Protein AF-G5SEK1-F1 (afdb_monomer)

Structure (mmCIF, N/CA/C/O backbone):
data_AF-G5SEK1-F1
#
_entry.id   AF-G5SEK1-F1
#
loop_
_atom_site.group_PDB
_atom_site.id
_atom_site.type_symbol
_atom_site.label_atom_id
_atom_site.label_alt_id
_atom_site.label_comp_id
_atom_site.label_asym_id
_atom_site.label_entity_id
_atom_site.label_seq_id
_atom_site.pdbx_PDB_ins_code
_atom_site.Cartn_x
_atom_site.Cartn_y
_atom_site.Cartn_z
_atom_site.occupancy
_atom_site.B_iso_or_equiv
_atom_site.auth_seq_id
_atom_site.auth_comp_id
_atom_site.auth_asym_id
_atom_site.auth_atom_id
_atom_site.pdbx_PDB_model_num
ATOM 1 N N . MET A 1 1 ? 29.968 -8.086 -33.334 1.00 41.50 1 MET A N 1
ATOM 2 C CA . MET A 1 1 ? 30.709 -8.908 -34.319 1.00 41.50 1 MET A CA 1
ATOM 3 C C . MET A 1 1 ? 30.399 -8.329 -35.694 1.00 41.50 1 MET A C 1
ATOM 5 O O . MET A 1 1 ? 29.251 -7.998 -35.943 1.00 41.50 1 MET A O 1
ATOM 9 N N . GLN A 1 2 ? 31.425 -8.039 -36.485 1.00 45.97 2 GLN A N 1
ATOM 10 C CA . GLN A 1 2 ? 31.398 -7.131 -37.637 1.00 45.97 2 GLN A CA 1
ATOM 11 C C . GLN A 1 2 ? 31.022 -7.893 -38.918 1.00 45.97 2 GLN A C 1
ATOM 13 O O . GLN A 1 2 ? 31.860 -8.651 -39.386 1.00 45.97 2 GLN A O 1
ATOM 18 N N . ASP A 1 3 ? 29.824 -7.712 -39.495 1.00 46.56 3 ASP A N 1
ATOM 19 C CA . ASP A 1 3 ? 29.390 -8.570 -40.612 1.00 46.56 3 ASP A CA 1
ATOM 20 C C . ASP A 1 3 ? 28.907 -7.827 -41.872 1.00 46.56 3 ASP A C 1
ATOM 22 O O . ASP A 1 3 ? 27.756 -7.414 -42.027 1.00 46.56 3 ASP A O 1
ATOM 26 N N . ALA A 1 4 ? 29.795 -7.821 -42.866 1.00 48.34 4 ALA A N 1
ATOM 27 C CA . ALA A 1 4 ? 29.435 -7.913 -44.278 1.00 48.34 4 ALA A CA 1
ATOM 28 C C . ALA A 1 4 ? 29.226 -9.396 -44.671 1.00 48.34 4 ALA A C 1
ATOM 30 O O . ALA A 1 4 ? 29.847 -9.892 -45.609 1.00 48.34 4 ALA A O 1
ATOM 31 N N . ARG A 1 5 ? 28.409 -10.145 -43.911 1.00 59.19 5 ARG A N 1
ATOM 32 C CA . ARG A 1 5 ? 28.066 -11.547 -44.218 1.00 59.19 5 ARG A CA 1
ATOM 33 C C . ARG A 1 5 ? 26.715 -11.643 -44.922 1.00 59.19 5 ARG A C 1
ATOM 35 O O . ARG A 1 5 ? 25.829 -10.815 -44.715 1.00 59.19 5 ARG A O 1
ATOM 42 N N . SER A 1 6 ? 26.572 -12.672 -45.755 1.00 62.69 6 SER A N 1
ATOM 43 C CA . SER A 1 6 ? 25.302 -13.081 -46.357 1.00 62.69 6 SER A CA 1
ATOM 44 C C . SER A 1 6 ? 24.342 -13.639 -45.296 1.00 62.69 6 SER A C 1
ATOM 46 O O . SER A 1 6 ? 24.781 -14.191 -44.286 1.00 62.69 6 SER A O 1
ATOM 48 N N . ILE A 1 7 ? 23.028 -13.524 -45.540 1.00 67.88 7 ILE A N 1
ATOM 49 C CA . ILE A 1 7 ? 21.957 -13.963 -44.620 1.00 67.88 7 ILE A CA 1
ATOM 50 C C . ILE A 1 7 ? 22.191 -15.357 -44.001 1.00 67.88 7 ILE A C 1
ATOM 52 O O . ILE A 1 7 ? 22.057 -15.463 -42.782 1.00 67.88 7 ILE A O 1
ATOM 56 N N . PRO A 1 8 ? 22.580 -16.408 -44.755 1.00 69.44 8 PRO A N 1
ATOM 57 C CA . PRO A 1 8 ? 22.721 -17.754 -44.196 1.00 69.44 8 PRO A CA 1
ATOM 58 C C . PRO A 1 8 ? 23.670 -17.841 -42.994 1.00 69.44 8 PRO A C 1
ATOM 60 O O . PRO A 1 8 ? 23.375 -18.543 -42.036 1.00 69.44 8 PRO A O 1
ATOM 63 N N . HIS A 1 9 ? 24.765 -17.076 -42.999 1.00 68.00 9 HIS A N 1
ATOM 64 C CA . HIS A 1 9 ? 25.737 -17.080 -41.901 1.00 68.00 9 HIS A CA 1
ATOM 65 C C . HIS A 1 9 ? 25.300 -16.216 -40.705 1.00 68.00 9 HIS A C 1
ATOM 67 O O . HIS A 1 9 ? 25.775 -16.412 -39.588 1.00 68.00 9 HIS A O 1
ATOM 73 N N . MET A 1 10 ? 24.401 -15.249 -40.917 1.00 71.00 10 MET A N 1
ATOM 74 C CA . MET A 1 10 ? 23.876 -14.406 -39.837 1.00 71.00 10 MET A CA 1
ATOM 75 C C . MET A 1 10 ? 22.830 -15.146 -38.997 1.00 71.00 10 MET A C 1
ATOM 77 O O . MET A 1 10 ? 22.792 -14.963 -37.783 1.00 71.00 10 MET A O 1
ATOM 81 N N . LEU A 1 11 ? 22.043 -16.035 -39.615 1.00 74.94 11 LEU A N 1
ATOM 82 C CA . LEU A 1 11 ? 21.001 -16.807 -38.925 1.00 74.94 11 LEU A CA 1
ATOM 83 C C . LEU A 1 11 ? 21.546 -17.675 -37.780 1.00 74.94 11 LEU A C 1
ATOM 85 O O . LEU A 1 11 ? 20.870 -17.844 -36.772 1.00 74.94 11 LEU A O 1
ATOM 89 N N . GLU A 1 12 ? 22.787 -18.161 -37.873 1.00 77.44 12 GLU A N 1
ATOM 90 C CA . GLU A 1 12 ? 23.436 -18.953 -36.810 1.00 77.44 12 GLU A CA 1
ATOM 91 C C . GLU A 1 12 ? 23.624 -18.182 -35.486 1.00 77.44 12 GLU A C 1
ATOM 93 O O . GLU A 1 12 ? 23.832 -18.779 -34.418 1.00 77.44 12 GLU A O 1
ATOM 98 N N . HIS A 1 13 ? 23.548 -16.851 -35.560 1.00 79.44 13 HIS A N 1
ATOM 99 C CA . HIS A 1 13 ? 23.749 -15.929 -34.448 1.00 79.44 13 HIS A CA 1
ATOM 100 C C . HIS A 1 13 ? 22.429 -15.395 -33.874 1.00 79.44 13 HIS A C 1
ATOM 102 O O . HIS A 1 13 ? 22.454 -14.705 -32.857 1.00 79.44 13 HIS A O 1
ATOM 108 N N . PHE A 1 14 ? 21.281 -15.723 -34.479 1.00 86.25 14 PHE A N 1
ATOM 109 C CA . PHE A 1 14 ? 19.966 -15.334 -33.969 1.00 86.25 14 PHE A CA 1
ATOM 110 C C . PHE A 1 14 ? 19.547 -16.323 -32.883 1.00 86.25 14 PHE A C 1
ATOM 112 O O . PHE A 1 14 ? 18.960 -17.369 -33.153 1.00 86.25 14 PHE A O 1
ATOM 119 N N . ARG A 1 15 ? 19.919 -16.011 -31.641 1.00 86.94 15 ARG A N 1
ATOM 120 C CA . ARG A 1 15 ? 19.674 -16.857 -30.468 1.00 86.94 15 ARG A CA 1
ATOM 121 C C . ARG A 1 15 ? 18.921 -16.067 -29.407 1.00 86.94 15 ARG A C 1
ATOM 123 O O . ARG A 1 15 ? 18.981 -14.839 -29.385 1.00 86.94 15 ARG A O 1
ATOM 130 N N . ALA A 1 16 ? 18.251 -16.779 -28.507 1.00 87.69 16 ALA A N 1
ATOM 131 C CA . ALA A 1 16 ? 17.587 -16.152 -27.372 1.00 87.69 16 ALA A CA 1
ATOM 132 C C . ALA A 1 16 ? 18.576 -15.271 -26.580 1.00 87.69 16 ALA A C 1
ATOM 134 O O . ALA A 1 16 ? 19.707 -15.684 -26.311 1.00 87.69 16 ALA A O 1
ATOM 135 N N . GLY A 1 17 ? 18.170 -14.039 -26.271 1.00 85.38 17 GLY A N 1
ATOM 136 C CA . GLY A 1 17 ? 18.975 -13.049 -25.553 1.00 85.38 17 GLY A CA 1
ATOM 137 C C . GLY A 1 17 ? 20.079 -12.365 -26.371 1.00 85.38 17 GLY A C 1
ATOM 138 O O . GLY A 1 17 ? 20.840 -11.577 -25.813 1.00 85.38 17 GLY A O 1
ATOM 139 N N . SER A 1 18 ? 20.201 -12.620 -27.681 1.00 89.88 18 SER A N 1
ATOM 140 C CA . SER A 1 18 ? 21.234 -11.966 -28.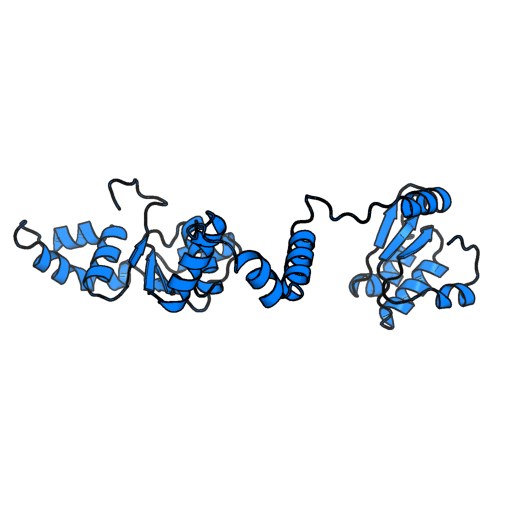497 1.00 89.88 18 SER A CA 1
ATOM 141 C C . SER A 1 18 ? 20.916 -10.489 -28.760 1.00 89.88 18 SER A C 1
ATOM 143 O O . SER A 1 18 ? 19.798 -10.168 -29.166 1.00 89.88 18 SER A O 1
ATOM 145 N N . LEU A 1 19 ? 21.915 -9.611 -28.614 1.00 91.00 19 LEU A N 1
ATOM 146 C CA . LEU A 1 19 ? 21.878 -8.232 -29.111 1.00 91.00 19 LEU A CA 1
ATOM 147 C C . LEU A 1 19 ? 22.395 -8.194 -30.554 1.00 91.00 19 LEU A C 1
ATOM 149 O O . LEU A 1 19 ? 23.588 -8.397 -30.800 1.00 91.00 19 LEU A O 1
ATOM 153 N N . LEU A 1 20 ? 21.512 -7.914 -31.510 1.00 91.69 20 LEU A N 1
ATOM 154 C CA . LEU A 1 20 ? 21.874 -7.796 -32.920 1.00 91.69 20 LEU A CA 1
ATOM 155 C C . LEU A 1 20 ? 22.277 -6.358 -33.236 1.00 91.69 20 LEU A C 1
ATOM 157 O O . LEU A 1 20 ? 21.465 -5.449 -33.123 1.00 91.69 20 LEU A O 1
ATOM 161 N N . VAL A 1 21 ? 23.524 -6.149 -33.654 1.00 91.62 21 VAL A N 1
ATOM 162 C CA . VAL A 1 21 ? 24.048 -4.821 -34.005 1.00 91.62 21 VAL A CA 1
ATOM 163 C C . VAL A 1 21 ? 24.193 -4.729 -35.516 1.00 91.62 21 VAL A C 1
ATOM 165 O O . VAL A 1 21 ? 24.986 -5.462 -36.106 1.00 91.62 21 VAL A O 1
ATOM 168 N N . THR A 1 22 ? 23.444 -3.829 -36.146 1.00 90.38 22 THR A N 1
ATOM 169 C CA . THR A 1 22 ? 23.469 -3.636 -37.602 1.00 90.38 22 THR A CA 1
ATOM 170 C C . THR A 1 22 ? 23.315 -2.163 -37.961 1.00 90.38 22 THR A C 1
ATOM 172 O O . THR A 1 22 ? 22.969 -1.334 -37.125 1.00 90.38 22 THR A O 1
ATOM 175 N N . SER A 1 23 ? 23.611 -1.800 -39.202 1.00 88.81 23 SER A N 1
ATOM 176 C CA . SER A 1 23 ? 23.281 -0.474 -39.725 1.00 88.81 23 SER A CA 1
ATOM 177 C C . SER A 1 23 ? 21.808 -0.429 -40.147 1.00 88.81 23 SER A C 1
ATOM 179 O O . SER A 1 23 ? 21.259 -1.441 -40.590 1.00 88.81 23 SER A O 1
ATOM 181 N N . ALA A 1 24 ? 21.156 0.727 -39.999 1.00 85.62 24 ALA A N 1
ATOM 182 C CA . ALA A 1 24 ? 19.742 0.898 -40.360 1.00 85.62 24 ALA A CA 1
ATOM 183 C C . ALA A 1 24 ? 19.477 0.760 -41.874 1.00 85.62 24 ALA A C 1
ATOM 185 O O . ALA A 1 24 ? 18.351 0.498 -42.292 1.00 85.62 24 ALA A O 1
ATOM 186 N N . ASP A 1 25 ? 20.521 0.881 -42.696 1.00 85.81 25 ASP A N 1
ATOM 187 C CA . ASP A 1 25 ? 20.489 0.734 -44.155 1.00 85.81 25 ASP A CA 1
ATOM 188 C C . ASP A 1 25 ? 20.640 -0.721 -44.643 1.00 85.81 25 ASP A C 1
ATOM 190 O O . ASP A 1 25 ? 20.762 -0.958 -45.846 1.00 85.81 25 ASP A O 1
ATOM 194 N N . ARG A 1 26 ? 20.615 -1.706 -43.732 1.00 86.75 26 ARG A N 1
ATOM 195 C CA . ARG A 1 26 ? 20.693 -3.147 -44.032 1.00 86.75 26 ARG A CA 1
ATOM 196 C C . ARG A 1 26 ? 19.321 -3.830 -43.934 1.00 86.75 26 ARG A C 1
ATOM 198 O O . ARG A 1 26 ? 19.078 -4.579 -42.984 1.00 86.75 26 ARG A O 1
ATOM 205 N N . PRO A 1 27 ? 18.405 -3.609 -44.900 1.00 88.12 27 PRO A N 1
ATOM 206 C CA . PRO A 1 27 ? 17.041 -4.142 -44.848 1.00 88.12 27 PRO A CA 1
ATOM 207 C C . PRO A 1 27 ? 16.996 -5.671 -44.801 1.00 88.12 27 PRO A C 1
ATOM 209 O O . PRO A 1 27 ? 16.092 -6.246 -44.204 1.00 88.12 27 PRO A O 1
ATOM 212 N N . ASP A 1 28 ? 17.989 -6.328 -45.393 1.00 87.88 28 ASP A N 1
ATOM 213 C CA . ASP A 1 28 ? 18.168 -7.775 -45.379 1.00 87.88 28 ASP A CA 1
ATOM 214 C C . ASP A 1 28 ? 18.304 -8.330 -43.952 1.00 87.88 28 ASP A C 1
ATOM 216 O O . ASP A 1 28 ? 17.650 -9.314 -43.603 1.00 87.88 28 ASP A O 1
ATOM 220 N N . VAL A 1 29 ? 19.097 -7.665 -43.106 1.00 88.19 29 VAL A N 1
ATOM 221 C CA . VAL A 1 29 ? 19.304 -8.052 -41.701 1.00 88.19 29 VAL A CA 1
ATOM 222 C C . VAL A 1 29 ? 18.059 -7.766 -40.868 1.00 88.19 29 VAL A C 1
ATOM 224 O O . VAL A 1 29 ? 17.649 -8.606 -40.070 1.00 88.19 29 VAL A O 1
ATOM 227 N N . LEU A 1 30 ? 17.441 -6.599 -41.078 1.00 90.00 30 LEU A N 1
ATOM 228 C CA . LEU A 1 30 ? 16.246 -6.168 -40.348 1.00 90.00 30 LEU A CA 1
ATOM 229 C C . LEU A 1 30 ? 15.089 -7.145 -40.560 1.00 90.00 30 LEU A C 1
ATOM 231 O O . LEU A 1 30 ? 14.501 -7.631 -39.595 1.00 90.00 30 LEU A O 1
ATOM 235 N N . VAL A 1 31 ? 14.799 -7.477 -41.820 1.00 91.12 31 VAL A N 1
ATOM 236 C CA . VAL A 1 31 ? 13.711 -8.394 -42.176 1.00 91.12 31 VAL A CA 1
ATOM 237 C C . VAL A 1 31 ? 13.999 -9.806 -41.669 1.00 91.12 31 VAL A C 1
ATOM 239 O O . VAL A 1 31 ? 13.097 -10.451 -41.137 1.00 91.12 31 VAL A O 1
ATOM 242 N N . ALA A 1 32 ? 15.245 -10.281 -41.770 1.00 91.00 32 ALA A N 1
ATOM 243 C CA . ALA A 1 32 ? 15.619 -11.593 -41.247 1.00 91.00 32 ALA A CA 1
ATOM 244 C C . ALA A 1 32 ? 15.446 -11.676 -39.721 1.00 91.00 32 ALA A C 1
ATOM 246 O O . ALA A 1 32 ? 14.890 -12.656 -39.225 1.00 91.00 32 ALA A O 1
ATOM 247 N N . ALA A 1 33 ? 15.893 -10.657 -38.978 1.00 90.62 33 ALA A N 1
ATOM 248 C CA . ALA A 1 33 ? 15.752 -10.601 -37.523 1.00 90.62 33 ALA A CA 1
ATOM 249 C C . ALA A 1 33 ? 14.277 -10.567 -37.106 1.00 90.62 33 ALA A C 1
ATOM 251 O O . ALA A 1 33 ? 13.862 -11.303 -36.214 1.00 90.62 33 ALA A O 1
ATOM 252 N N . CYS A 1 34 ? 13.466 -9.775 -37.808 1.00 91.69 34 CYS A N 1
ATOM 253 C CA . CYS A 1 34 ? 12.030 -9.688 -37.563 1.00 91.69 34 CYS A CA 1
ATOM 254 C C . CYS A 1 34 ? 11.317 -11.015 -37.843 1.00 91.69 34 CYS A C 1
ATOM 256 O O . CYS A 1 34 ? 10.499 -11.451 -37.039 1.00 91.69 34 CYS A O 1
ATOM 258 N N . LEU A 1 35 ? 11.665 -11.702 -38.935 1.00 90.81 35 LEU A N 1
ATOM 259 C CA . LEU A 1 35 ? 11.123 -13.026 -39.239 1.00 90.81 35 LEU A CA 1
ATOM 260 C C . LEU A 1 35 ? 11.513 -14.060 -38.173 1.00 90.81 35 LEU A C 1
ATOM 262 O O . LEU A 1 35 ? 10.683 -14.874 -37.778 1.00 90.81 35 LEU A O 1
ATOM 266 N N . ALA A 1 36 ? 12.757 -14.028 -37.693 1.00 89.44 36 ALA A N 1
ATOM 267 C CA . ALA A 1 36 ? 13.207 -14.917 -36.627 1.00 89.44 36 ALA A CA 1
ATOM 268 C C . ALA A 1 36 ? 12.459 -14.658 -35.310 1.00 89.44 36 ALA A C 1
ATOM 270 O O . ALA A 1 36 ? 11.996 -15.612 -34.686 1.00 89.44 36 ALA A O 1
ATOM 271 N N . ALA A 1 37 ? 12.262 -13.389 -34.938 1.00 90.50 37 ALA A N 1
ATOM 272 C CA . ALA A 1 37 ? 11.458 -13.016 -33.775 1.00 90.50 37 ALA A CA 1
ATOM 273 C C . ALA A 1 37 ? 10.000 -13.483 -33.906 1.00 90.50 37 ALA A C 1
ATOM 275 O O . ALA A 1 37 ? 9.465 -14.110 -32.996 1.00 90.50 37 ALA A O 1
ATOM 276 N N . MET A 1 38 ? 9.381 -13.278 -35.073 1.00 89.75 38 MET A N 1
ATOM 277 C CA . MET A 1 38 ? 8.019 -13.752 -35.353 1.00 89.75 38 MET A CA 1
ATOM 278 C C . MET A 1 38 ? 7.888 -15.279 -35.304 1.00 89.75 38 MET A C 1
ATOM 280 O O . MET A 1 38 ? 6.807 -15.789 -35.019 1.00 89.75 38 MET A O 1
ATOM 284 N N . ASN A 1 39 ? 8.976 -16.007 -35.556 1.00 89.12 39 ASN A N 1
ATOM 285 C CA . ASN A 1 39 ? 9.036 -17.464 -35.452 1.00 89.12 39 ASN A CA 1
ATOM 286 C C . ASN A 1 39 ? 9.420 -17.957 -34.042 1.00 89.12 39 ASN A C 1
ATOM 288 O O . ASN A 1 39 ? 9.705 -19.141 -33.872 1.00 89.12 39 ASN A O 1
ATOM 292 N N . GLY A 1 40 ? 9.420 -17.075 -33.037 1.00 86.81 40 GLY A N 1
ATOM 293 C CA . GLY A 1 40 ? 9.601 -17.430 -31.628 1.00 86.81 40 GLY A CA 1
ATOM 294 C C . GLY A 1 40 ? 11.041 -17.368 -31.116 1.00 86.81 40 GLY A C 1
ATOM 295 O O . GLY A 1 40 ? 11.306 -17.832 -30.011 1.00 86.81 40 GLY A O 1
ATOM 296 N N . VAL A 1 41 ? 11.987 -16.812 -31.880 1.00 89.38 41 VAL A N 1
ATOM 297 C CA . VAL A 1 41 ? 13.333 -16.545 -31.351 1.00 89.38 41 VAL A CA 1
ATOM 298 C C . VAL A 1 41 ? 13.292 -15.284 -30.490 1.00 89.38 41 VAL A C 1
ATOM 300 O O . VAL A 1 41 ? 13.075 -14.189 -31.001 1.00 89.38 41 VAL A O 1
ATOM 303 N N . GLU A 1 42 ? 13.560 -15.416 -29.192 1.00 89.56 42 GLU A N 1
ATOM 304 C CA . GLU A 1 42 ? 13.590 -14.297 -28.237 1.00 89.56 42 GLU A CA 1
ATOM 305 C C . GLU A 1 42 ? 14.855 -13.436 -28.392 1.00 89.56 42 GLU A C 1
ATOM 307 O O . GLU A 1 42 ? 15.754 -13.433 -27.549 1.00 89.56 42 GLU A O 1
ATOM 312 N N . ILE A 1 43 ? 14.972 -12.722 -29.509 1.00 91.06 43 ILE A N 1
ATOM 313 C CA . ILE A 1 43 ? 16.069 -11.777 -29.734 1.00 91.06 43 ILE A CA 1
ATOM 314 C C . ILE A 1 43 ? 15.975 -10.671 -28.675 1.00 91.06 43 ILE A C 1
ATOM 316 O O . ILE A 1 43 ? 14.952 -10.001 -28.564 1.00 91.06 43 ILE A O 1
ATOM 320 N N . GLY A 1 44 ? 17.056 -10.468 -27.917 1.00 88.75 44 GLY A N 1
ATOM 321 C CA . GLY A 1 44 ? 17.065 -9.536 -26.789 1.00 88.75 44 GLY A CA 1
ATOM 322 C C . GLY A 1 44 ? 16.856 -8.084 -27.215 1.00 88.75 44 GLY A C 1
ATOM 323 O O . GLY A 1 44 ? 16.102 -7.363 -26.571 1.00 88.75 44 GLY A O 1
ATOM 324 N N . ALA A 1 45 ? 17.510 -7.659 -28.302 1.00 92.50 45 ALA A N 1
ATOM 325 C CA . ALA A 1 45 ? 17.261 -6.371 -28.947 1.00 92.50 45 ALA A CA 1
ATOM 326 C C . ALA A 1 45 ? 17.950 -6.265 -30.315 1.00 92.50 45 ALA A C 1
ATOM 328 O O . ALA A 1 45 ? 18.921 -6.970 -30.611 1.00 92.50 45 ALA A O 1
ATOM 329 N N . LEU A 1 46 ? 17.482 -5.311 -31.117 1.00 92.75 46 LEU A N 1
ATOM 330 C CA . LEU A 1 46 ? 18.106 -4.853 -32.350 1.00 92.75 46 LEU A CA 1
ATOM 331 C C . LEU A 1 46 ? 18.662 -3.437 -32.147 1.00 92.75 46 LEU A C 1
ATOM 333 O O . LEU A 1 46 ? 17.916 -2.506 -31.861 1.00 92.75 46 LEU A O 1
ATOM 337 N N . LEU A 1 47 ? 19.972 -3.265 -32.302 1.00 93.56 47 LEU A N 1
ATOM 338 C CA . LEU A 1 47 ? 20.665 -1.987 -32.175 1.00 93.56 47 LEU A CA 1
ATOM 339 C C . LEU A 1 47 ? 21.094 -1.478 -33.551 1.00 93.56 47 LEU A C 1
ATOM 341 O O . LEU A 1 47 ? 22.012 -2.016 -34.178 1.00 93.56 47 LEU A O 1
ATOM 345 N N . LEU A 1 48 ? 20.424 -0.423 -34.000 1.00 93.25 48 LEU A N 1
ATOM 346 C CA . LEU A 1 48 ? 20.660 0.247 -35.269 1.00 93.25 48 LEU A CA 1
ATOM 347 C C . LEU A 1 48 ? 21.754 1.304 -35.120 1.00 93.25 48 LEU A C 1
ATOM 349 O O . LEU A 1 48 ? 21.690 2.176 -34.256 1.00 93.25 48 LEU A O 1
ATOM 353 N N . THR A 1 49 ? 22.764 1.214 -35.976 1.00 91.75 49 THR A N 1
ATOM 354 C CA . THR A 1 49 ? 23.955 2.072 -35.971 1.00 91.75 49 THR A CA 1
ATOM 355 C C . THR A 1 49 ? 23.972 3.010 -37.174 1.00 91.75 49 THR A C 1
ATOM 357 O O . THR A 1 49 ? 23.304 2.761 -38.177 1.00 91.75 49 THR A O 1
ATOM 360 N N . GLY A 1 50 ? 24.754 4.087 -37.076 1.00 84.38 50 GLY A N 1
ATOM 361 C CA . GLY A 1 50 ? 24.951 5.072 -38.144 1.00 84.38 50 GLY A CA 1
ATOM 362 C C . GLY A 1 50 ? 24.053 6.309 -38.063 1.00 84.38 50 GLY A C 1
ATOM 363 O O . GLY A 1 50 ? 24.233 7.215 -38.866 1.00 84.38 50 GLY A O 1
ATOM 364 N N . GLY A 1 51 ? 23.127 6.383 -37.098 1.00 77.25 51 GLY A N 1
ATOM 365 C CA . GLY A 1 51 ? 22.251 7.549 -36.913 1.00 77.25 51 GLY A CA 1
ATOM 366 C C . GLY A 1 51 ? 21.268 7.803 -38.061 1.00 77.25 51 GLY A C 1
ATOM 367 O O . GLY A 1 51 ? 20.750 8.909 -38.186 1.00 77.25 51 GLY A O 1
ATOM 368 N N . TYR A 1 52 ? 21.034 6.801 -38.909 1.00 81.06 52 TYR A N 1
ATOM 369 C CA . TYR A 1 52 ? 20.041 6.856 -39.975 1.00 81.06 52 TYR A CA 1
ATOM 370 C C . TYR A 1 52 ? 18.734 6.235 -39.498 1.00 81.06 52 TYR A C 1
ATOM 372 O O . TYR A 1 52 ? 18.741 5.176 -38.869 1.00 81.06 52 TYR A O 1
ATOM 380 N N . GLU A 1 53 ? 17.614 6.855 -39.853 1.00 82.62 53 GLU A N 1
ATOM 381 C CA . GLU A 1 53 ? 16.310 6.231 -39.665 1.00 82.62 53 GLU A CA 1
ATOM 382 C C . GLU A 1 53 ? 16.137 5.044 -40.620 1.00 82.62 53 GLU A C 1
ATOM 384 O O . GLU A 1 53 ? 16.608 5.047 -41.761 1.00 82.62 53 GLU A O 1
ATOM 389 N N . MET A 1 54 ? 15.437 4.014 -40.148 1.00 86.12 54 MET A N 1
ATOM 390 C CA . MET A 1 54 ? 15.040 2.879 -40.975 1.00 86.12 54 MET A CA 1
ATOM 391 C C . MET A 1 54 ? 14.072 3.336 -42.078 1.00 86.12 54 MET A C 1
ATOM 393 O O . MET A 1 54 ? 13.135 4.089 -41.815 1.00 86.12 54 MET A O 1
ATOM 397 N N . ASP A 1 55 ? 14.246 2.827 -43.304 1.00 89.12 55 ASP A N 1
ATOM 398 C CA . ASP A 1 55 ? 13.333 3.113 -44.421 1.00 89.12 55 ASP A CA 1
ATOM 399 C C . ASP A 1 55 ? 11.881 2.769 -44.046 1.00 89.12 55 ASP A C 1
ATOM 401 O O . ASP A 1 55 ? 11.583 1.670 -43.567 1.00 89.12 55 ASP A O 1
ATOM 405 N N . ALA A 1 56 ? 10.958 3.699 -44.305 1.00 89.81 56 ALA A N 1
ATOM 406 C CA . ALA A 1 56 ? 9.556 3.582 -43.903 1.00 89.81 56 ALA A CA 1
ATOM 407 C C . ALA A 1 56 ? 8.861 2.313 -44.434 1.00 89.81 56 ALA A C 1
ATOM 409 O O . ALA A 1 56 ? 7.971 1.770 -43.776 1.00 89.81 56 ALA A O 1
ATOM 410 N N . ARG A 1 57 ? 9.263 1.800 -45.605 1.00 92.75 57 ARG A N 1
ATOM 411 C CA . ARG A 1 57 ? 8.699 0.567 -46.181 1.00 92.75 57 ARG A CA 1
ATOM 412 C C . ARG A 1 57 ? 9.155 -0.666 -45.408 1.00 92.75 57 ARG A C 1
ATOM 414 O O . ARG A 1 57 ? 8.364 -1.586 -45.223 1.00 92.75 57 ARG A O 1
ATOM 421 N N . ILE A 1 58 ? 10.405 -0.667 -44.947 1.00 91.06 58 ILE A N 1
ATOM 422 C CA . ILE A 1 58 ? 10.969 -1.739 -44.118 1.00 91.06 58 ILE A CA 1
ATOM 423 C C . ILE A 1 58 ? 10.364 -1.686 -42.721 1.00 91.06 58 ILE A C 1
ATOM 425 O O . ILE A 1 58 ? 9.921 -2.713 -42.219 1.00 91.06 58 ILE A O 1
ATOM 429 N N . SER A 1 59 ? 10.243 -0.487 -42.148 1.00 89.88 59 SER A N 1
ATOM 430 C CA . SER A 1 59 ? 9.563 -0.273 -40.869 1.00 89.88 59 SER A CA 1
ATOM 431 C C . SER A 1 59 ? 8.153 -0.871 -40.874 1.00 89.88 59 SER A C 1
ATOM 433 O O . SER A 1 59 ? 7.818 -1.697 -40.028 1.00 89.88 59 SER A O 1
ATOM 435 N N . LYS A 1 60 ? 7.362 -0.555 -41.908 1.00 92.50 60 LYS A N 1
ATOM 436 C CA . LYS A 1 60 ? 6.007 -1.093 -42.085 1.00 92.50 60 LYS A CA 1
ATOM 437 C C . LYS A 1 60 ? 5.976 -2.613 -42.273 1.00 92.50 60 LYS A C 1
ATOM 439 O O . LYS A 1 60 ? 5.048 -3.271 -41.816 1.00 92.50 60 LYS A O 1
ATOM 444 N N . LEU A 1 61 ? 6.967 -3.184 -42.956 1.00 91.19 61 LEU A N 1
ATOM 445 C CA . LEU A 1 61 ? 7.064 -4.634 -43.138 1.00 91.19 61 LEU A CA 1
ATOM 446 C C . LEU A 1 61 ? 7.357 -5.355 -41.811 1.00 91.19 61 LEU A C 1
ATOM 448 O O . LEU A 1 61 ? 6.816 -6.430 -41.559 1.00 91.19 61 LEU A O 1
ATOM 452 N N . CYS A 1 62 ? 8.190 -4.748 -40.967 1.00 91.50 62 CYS A N 1
ATOM 453 C CA . CYS A 1 62 ? 8.643 -5.304 -39.696 1.00 91.50 62 CYS A CA 1
ATOM 454 C C . CYS A 1 62 ? 7.726 -4.977 -38.504 1.00 91.50 62 CYS A C 1
ATOM 456 O O . CYS A 1 62 ? 7.908 -5.537 -37.426 1.00 91.50 62 CYS A O 1
ATOM 458 N N . GLU A 1 63 ? 6.713 -4.128 -38.695 1.00 90.69 63 GLU A N 1
ATOM 459 C CA . GLU A 1 63 ? 5.793 -3.636 -37.659 1.00 90.69 63 GLU A CA 1
ATOM 460 C C . GLU A 1 63 ? 5.219 -4.755 -36.776 1.00 90.69 63 GLU A C 1
ATOM 462 O O . GLU A 1 63 ? 5.182 -4.638 -35.552 1.00 90.69 63 GLU A O 1
ATOM 467 N N . ARG A 1 64 ? 4.843 -5.890 -37.381 1.00 87.94 64 ARG A N 1
ATOM 468 C CA . ARG A 1 64 ? 4.324 -7.047 -36.636 1.00 87.94 64 ARG A CA 1
ATOM 469 C C . ARG A 1 64 ? 5.354 -7.671 -35.700 1.00 87.94 64 ARG A C 1
ATOM 471 O O . ARG A 1 64 ? 4.976 -8.074 -34.611 1.00 87.94 64 ARG A O 1
ATOM 478 N N . ALA A 1 65 ? 6.621 -7.746 -36.100 1.00 87.81 65 ALA A N 1
ATOM 479 C CA . ALA A 1 65 ? 7.689 -8.278 -35.254 1.00 87.81 65 ALA A CA 1
ATOM 480 C C . ALA A 1 65 ? 8.033 -7.322 -34.104 1.00 87.81 65 ALA A C 1
ATOM 482 O O . ALA A 1 65 ? 8.352 -7.750 -33.000 1.00 87.81 65 ALA A O 1
ATOM 483 N N . PHE A 1 66 ? 7.928 -6.013 -34.326 1.00 88.44 66 PHE A N 1
ATOM 484 C CA . PHE A 1 66 ? 8.086 -5.044 -33.239 1.00 88.44 66 PHE A CA 1
ATOM 485 C C . PHE A 1 66 ? 6.943 -5.173 -32.227 1.00 88.44 66 PHE A C 1
ATOM 487 O O . PHE A 1 66 ? 7.176 -5.151 -31.021 1.00 88.44 66 PHE A O 1
ATOM 494 N N . ALA A 1 67 ? 5.723 -5.427 -32.708 1.00 87.12 67 ALA A N 1
ATOM 495 C CA . ALA A 1 67 ? 4.568 -5.692 -31.855 1.00 87.12 67 ALA A CA 1
ATOM 496 C C . ALA A 1 67 ? 4.653 -7.021 -31.075 1.00 87.12 67 ALA A C 1
ATOM 498 O O . ALA A 1 67 ? 3.967 -7.156 -30.065 1.00 87.12 67 ALA A O 1
ATOM 499 N N . THR A 1 68 ? 5.498 -7.984 -31.476 1.00 81.06 68 THR A N 1
ATOM 500 C CA . THR A 1 68 ? 5.760 -9.200 -30.676 1.00 81.06 68 THR A CA 1
ATOM 501 C C . THR A 1 68 ? 6.735 -8.967 -29.519 1.00 81.06 68 THR A C 1
ATOM 503 O O . THR A 1 68 ? 7.082 -9.917 -28.826 1.00 81.06 68 THR A O 1
ATOM 506 N N . GLY A 1 69 ? 7.186 -7.727 -29.301 1.00 80.62 69 GLY A N 1
ATOM 507 C CA . GLY A 1 69 ? 8.062 -7.366 -28.188 1.00 80.62 69 GLY A CA 1
ATOM 508 C C . GLY A 1 69 ? 9.552 -7.363 -28.521 1.00 80.62 69 GLY A C 1
ATOM 509 O O . GLY A 1 69 ? 10.350 -7.358 -27.593 1.00 80.62 69 GLY A O 1
ATOM 510 N N . LEU A 1 70 ? 9.940 -7.351 -29.807 1.00 89.94 70 LEU A N 1
ATOM 511 C CA . LEU A 1 70 ? 11.336 -7.173 -30.226 1.00 89.94 70 LEU A CA 1
ATOM 512 C C . LEU A 1 70 ? 11.771 -5.709 -30.016 1.00 89.94 70 LEU A C 1
ATOM 514 O O . LEU A 1 70 ? 11.330 -4.843 -30.779 1.00 89.94 70 LEU A O 1
ATOM 518 N N . PRO A 1 71 ? 12.657 -5.401 -29.051 1.00 91.81 71 PRO A N 1
ATOM 519 C CA . PRO A 1 71 ? 13.083 -4.030 -28.808 1.00 91.81 71 PRO A CA 1
ATOM 520 C C . PRO A 1 71 ? 14.031 -3.557 -29.911 1.00 91.81 71 PRO A C 1
ATOM 522 O O . PRO A 1 71 ? 14.976 -4.263 -30.274 1.00 91.81 71 PRO A O 1
ATOM 525 N N . VAL A 1 72 ? 13.814 -2.342 -30.415 1.00 91.81 72 VAL A N 1
ATOM 526 C CA . VAL A 1 72 ? 14.686 -1.710 -31.413 1.00 91.81 72 VAL A CA 1
ATOM 527 C C . VAL A 1 72 ? 15.215 -0.394 -30.864 1.00 91.81 72 VAL A C 1
ATOM 529 O O . VAL A 1 72 ? 14.447 0.493 -30.503 1.00 91.81 72 VAL A O 1
ATOM 532 N N . PHE A 1 73 ? 16.536 -0.260 -30.827 1.00 92.38 73 PHE A N 1
ATOM 533 C CA . PHE A 1 73 ? 17.240 0.937 -30.380 1.00 92.38 73 PHE A CA 1
ATOM 534 C C . PHE A 1 73 ? 18.056 1.522 -31.524 1.00 92.38 73 PHE A C 1
ATOM 536 O O . PHE A 1 73 ? 18.500 0.797 -32.412 1.00 92.38 73 PHE A O 1
ATOM 543 N N . MET A 1 74 ? 18.302 2.828 -31.482 1.00 92.25 74 MET A N 1
ATOM 544 C CA . MET A 1 74 ? 19.121 3.519 -32.472 1.00 92.25 74 MET A CA 1
ATOM 545 C C . MET A 1 74 ? 20.205 4.339 -31.783 1.00 92.25 74 MET A C 1
ATOM 547 O O . MET A 1 74 ? 19.952 5.006 -30.782 1.00 92.25 74 MET A O 1
ATOM 551 N N . VAL A 1 75 ? 21.413 4.295 -32.340 1.00 92.38 75 VAL A N 1
ATOM 552 C CA . VAL A 1 75 ? 22.556 5.098 -31.903 1.00 92.38 75 VAL A CA 1
ATOM 553 C C . VAL A 1 75 ? 23.179 5.833 -33.082 1.00 92.38 75 VAL A C 1
ATOM 555 O O . VAL A 1 75 ? 23.217 5.343 -34.213 1.00 92.38 75 VAL A O 1
ATOM 558 N N . ASN A 1 76 ? 23.723 7.014 -32.797 1.00 91.62 76 ASN A N 1
ATOM 559 C CA . ASN A 1 76 ? 24.340 7.874 -33.810 1.00 91.62 76 ASN A CA 1
ATOM 560 C C . ASN A 1 76 ? 25.761 7.428 -34.196 1.00 91.62 76 ASN A C 1
ATOM 562 O O . ASN A 1 76 ? 26.330 7.919 -35.167 1.00 91.62 76 ASN A O 1
ATOM 566 N N . THR A 1 77 ? 26.352 6.502 -33.443 1.00 91.31 77 THR A N 1
ATOM 567 C CA . THR A 1 77 ? 27.682 5.949 -33.707 1.00 91.31 77 THR A CA 1
ATOM 568 C C . THR A 1 77 ? 27.642 4.919 -34.827 1.00 91.31 77 THR A C 1
ATOM 570 O O . THR A 1 77 ? 26.676 4.170 -34.976 1.00 91.31 77 THR A O 1
ATOM 573 N N . ASN A 1 78 ? 28.719 4.827 -35.607 1.00 90.12 78 ASN A N 1
ATOM 574 C CA . ASN A 1 78 ? 28.845 3.767 -36.608 1.00 90.12 78 ASN A CA 1
ATOM 575 C C . ASN A 1 78 ? 29.035 2.388 -35.942 1.00 90.12 78 ASN A C 1
ATOM 577 O O . ASN A 1 78 ? 29.272 2.282 -34.735 1.00 90.12 78 ASN A O 1
ATOM 581 N N . THR A 1 79 ? 28.940 1.310 -36.722 1.00 86.44 79 THR A N 1
ATOM 582 C CA . THR A 1 79 ? 29.014 -0.065 -36.201 1.00 86.44 79 THR A CA 1
ATOM 583 C C . THR A 1 79 ? 30.319 -0.350 -35.449 1.00 86.44 79 THR A C 1
ATOM 585 O O . THR A 1 79 ? 30.303 -1.033 -34.426 1.00 86.44 79 THR A O 1
ATOM 588 N N . TRP A 1 80 ? 31.446 0.204 -35.909 1.00 86.50 80 TRP A N 1
ATOM 589 C CA . TRP A 1 80 ? 32.748 0.026 -35.259 1.00 86.50 80 TRP A CA 1
ATOM 590 C C . TRP A 1 80 ? 32.801 0.701 -33.885 1.00 86.50 80 TRP A C 1
ATOM 592 O O . TRP A 1 80 ? 33.103 0.049 -32.887 1.00 86.50 80 TRP A O 1
ATOM 602 N N . GLN A 1 81 ? 32.450 1.987 -33.821 1.00 90.00 81 GLN A N 1
ATOM 603 C CA . GLN A 1 81 ? 32.401 2.760 -32.577 1.00 90.00 81 GLN A CA 1
ATOM 604 C C . GLN A 1 81 ? 31.427 2.141 -31.577 1.00 90.00 81 GLN A C 1
ATOM 606 O O . GLN A 1 81 ? 31.778 1.946 -30.419 1.00 90.00 81 GLN A O 1
ATOM 611 N N . THR A 1 82 ? 30.241 1.750 -32.046 1.00 91.19 82 THR A N 1
ATOM 612 C CA . THR A 1 82 ? 29.230 1.084 -31.217 1.00 91.19 82 THR A CA 1
ATOM 613 C C . THR A 1 82 ? 29.764 -0.229 -30.648 1.00 91.19 82 THR A C 1
ATOM 615 O O . THR A 1 82 ? 29.592 -0.501 -29.466 1.00 91.19 82 THR A O 1
ATOM 618 N N . SER A 1 83 ? 30.469 -1.031 -31.455 1.00 88.88 83 SER A N 1
ATOM 619 C CA . SER A 1 83 ? 31.068 -2.281 -30.979 1.00 88.88 83 SER A CA 1
ATOM 620 C C . SER A 1 83 ? 32.133 -2.054 -29.905 1.00 88.88 83 SER A C 1
ATOM 622 O O . SER A 1 83 ? 32.228 -2.872 -28.996 1.00 88.88 83 SER A O 1
ATOM 624 N N . LEU A 1 84 ? 32.931 -0.985 -30.000 1.00 90.12 84 LEU A N 1
ATOM 625 C CA . LEU A 1 84 ? 33.905 -0.630 -28.964 1.00 90.12 84 LEU A CA 1
ATOM 626 C C . LEU A 1 84 ? 33.207 -0.167 -27.681 1.00 90.12 84 LEU A C 1
ATOM 628 O O . LEU A 1 84 ? 33.555 -0.632 -26.601 1.00 90.12 84 LEU A O 1
ATOM 632 N N . SER A 1 85 ? 32.180 0.680 -27.789 1.00 89.81 85 SER A N 1
ATOM 633 C CA . SER A 1 85 ? 31.392 1.125 -26.632 1.00 89.81 85 SER A CA 1
ATOM 634 C C . SER A 1 85 ? 30.689 -0.032 -25.922 1.00 89.81 85 SER A C 1
ATOM 636 O O . SER A 1 85 ? 30.631 -0.049 -24.696 1.00 89.81 85 SER A O 1
ATOM 638 N N . LEU A 1 86 ? 30.201 -1.021 -26.678 1.00 89.56 86 LEU A N 1
ATOM 639 C CA . LEU A 1 86 ? 29.597 -2.230 -26.118 1.00 89.56 86 LEU A CA 1
ATOM 640 C C . LEU A 1 86 ? 30.604 -3.099 -25.354 1.00 89.56 86 LEU A C 1
ATOM 642 O O . LEU A 1 86 ? 30.223 -3.739 -24.381 1.00 89.56 86 LEU A O 1
ATOM 646 N N . GLN A 1 87 ? 31.883 -3.116 -25.748 1.00 87.31 87 GLN A N 1
ATOM 647 C CA . GLN A 1 87 ? 32.918 -3.837 -24.992 1.00 87.31 87 GLN A CA 1
ATOM 648 C C . GLN A 1 87 ? 33.174 -3.210 -23.619 1.00 87.31 87 GLN A C 1
ATOM 650 O O . GLN A 1 87 ? 33.501 -3.923 -22.676 1.00 87.31 87 GLN A O 1
ATOM 655 N N . SER A 1 88 ? 33.017 -1.891 -23.506 1.00 86.25 88 SER A N 1
ATOM 656 C CA . SER A 1 88 ? 33.140 -1.146 -22.251 1.00 86.25 88 SER A CA 1
ATOM 657 C C . SER A 1 88 ? 31.791 -0.879 -21.576 1.00 86.25 88 SER A C 1
ATOM 659 O O . SER A 1 88 ? 31.694 0.035 -20.758 1.00 86.25 88 SER A O 1
ATOM 661 N N . PHE A 1 89 ? 30.729 -1.595 -21.958 1.00 84.62 89 PHE A N 1
ATOM 662 C CA . PHE A 1 89 ? 29.398 -1.338 -21.422 1.00 84.62 89 PHE A CA 1
ATOM 663 C C . PHE A 1 89 ? 29.339 -1.723 -19.943 1.00 84.62 89 PHE A C 1
ATOM 665 O O . PHE A 1 89 ? 29.691 -2.844 -19.572 1.00 84.62 89 PHE A O 1
ATOM 672 N N . ASN A 1 90 ? 28.898 -0.789 -19.099 1.00 80.06 90 ASN A N 1
ATOM 673 C CA . ASN A 1 90 ? 28.743 -1.056 -17.677 1.00 80.06 90 ASN A CA 1
ATOM 674 C C . ASN A 1 90 ? 27.526 -1.968 -17.458 1.00 80.06 90 ASN A C 1
ATOM 676 O O . ASN A 1 90 ? 26.418 -1.631 -17.867 1.00 80.06 90 ASN A O 1
ATOM 680 N N . LEU A 1 91 ? 27.747 -3.120 -16.823 1.00 79.94 91 LEU A N 1
ATOM 681 C CA . LEU A 1 91 ? 26.700 -4.089 -16.487 1.00 79.94 91 LEU A CA 1
ATOM 682 C C . LEU A 1 91 ? 26.071 -3.826 -15.113 1.00 79.94 91 LEU A C 1
ATOM 684 O O . LEU A 1 91 ? 25.194 -4.580 -14.688 1.00 79.94 91 LEU A O 1
ATOM 688 N N . GLU A 1 92 ? 26.520 -2.790 -14.406 1.00 85.88 92 GLU A N 1
ATOM 689 C CA . GLU A 1 92 ? 25.889 -2.359 -13.167 1.00 85.88 92 GLU A CA 1
ATOM 690 C C . GLU A 1 92 ? 24.435 -1.951 -13.404 1.00 85.88 92 GLU A C 1
ATOM 692 O O . GLU A 1 92 ? 24.057 -1.429 -14.456 1.00 85.88 92 GLU A O 1
ATOM 697 N N . VAL A 1 93 ? 23.610 -2.197 -12.391 1.00 83.75 93 VAL A N 1
ATOM 698 C CA . VAL A 1 93 ? 22.229 -1.728 -12.382 1.00 83.75 93 VAL A CA 1
ATOM 699 C C . VAL A 1 93 ? 22.247 -0.217 -12.124 1.00 83.75 93 VAL A C 1
ATOM 701 O O . VAL A 1 93 ? 22.795 0.199 -11.099 1.00 83.75 93 VAL A O 1
ATOM 704 N N . PRO A 1 94 ? 21.678 0.609 -13.021 1.00 85.25 94 PRO A N 1
ATOM 705 C CA . PRO A 1 94 ? 21.561 2.043 -12.790 1.00 85.25 94 PRO A CA 1
ATOM 706 C C . PRO A 1 94 ? 20.814 2.340 -11.484 1.00 85.25 94 PRO A C 1
ATOM 708 O O . PRO A 1 94 ? 19.860 1.645 -11.136 1.00 85.25 94 PRO A O 1
ATOM 711 N N . VAL A 1 95 ? 21.236 3.374 -10.751 1.00 85.62 95 VAL A N 1
ATOM 712 C CA . VAL A 1 95 ? 20.657 3.726 -9.435 1.00 85.62 95 VAL A CA 1
ATOM 713 C C . VAL A 1 95 ? 19.191 4.169 -9.507 1.00 85.62 95 VAL A C 1
ATOM 715 O O . VAL A 1 95 ? 18.490 4.158 -8.498 1.00 85.62 95 VAL A O 1
ATOM 718 N N . ASP A 1 96 ? 18.745 4.567 -10.692 1.00 88.94 96 ASP A N 1
ATOM 719 C CA . ASP A 1 96 ? 17.395 4.997 -11.037 1.00 88.94 96 ASP A CA 1
ATOM 720 C C . ASP A 1 96 ? 16.521 3.867 -11.614 1.00 88.94 96 ASP A C 1
ATOM 722 O O . ASP A 1 96 ? 15.307 4.033 -11.719 1.00 88.94 96 ASP A O 1
ATOM 726 N N . ASP A 1 97 ? 17.089 2.693 -11.919 1.00 87.12 97 ASP A N 1
ATOM 727 C CA . ASP A 1 97 ? 16.334 1.506 -12.349 1.00 87.12 97 ASP A CA 1
ATOM 728 C C . ASP A 1 97 ? 15.800 0.740 -11.124 1.00 87.12 97 ASP A C 1
ATOM 730 O O . ASP A 1 97 ? 16.249 -0.357 -10.778 1.00 87.12 97 ASP A O 1
ATOM 734 N N . HIS A 1 98 ? 14.850 1.362 -10.418 1.00 86.69 98 HIS A N 1
ATOM 735 C CA . HIS A 1 98 ? 14.274 0.822 -9.183 1.00 86.69 98 HIS A CA 1
ATOM 736 C C . HIS A 1 98 ? 13.655 -0.569 -9.369 1.00 86.69 98 HIS A C 1
ATOM 738 O O . HIS A 1 98 ? 13.806 -1.420 -8.495 1.00 86.69 98 HIS A O 1
ATOM 744 N N . GLU A 1 99 ? 13.022 -0.824 -10.516 1.00 82.50 99 GLU A N 1
ATOM 745 C CA . GLU A 1 99 ? 12.389 -2.109 -10.816 1.00 82.50 99 GLU A CA 1
ATOM 746 C C . GLU A 1 99 ? 13.432 -3.228 -10.956 1.00 82.50 99 GLU A C 1
ATOM 748 O O . GLU A 1 99 ? 13.272 -4.315 -10.394 1.00 82.50 99 GLU A O 1
ATOM 753 N N . ARG A 1 100 ? 14.543 -2.980 -11.667 1.00 84.94 100 ARG A N 1
ATOM 754 C CA . ARG A 1 100 ? 15.630 -3.962 -11.765 1.00 84.94 100 ARG A CA 1
ATOM 755 C C . ARG A 1 100 ? 16.326 -4.164 -10.426 1.00 84.94 100 ARG A C 1
ATOM 757 O O . ARG A 1 100 ? 16.670 -5.302 -10.107 1.00 84.94 100 ARG A O 1
ATOM 764 N N . ILE A 1 101 ? 16.524 -3.098 -9.648 1.00 89.31 101 ILE A N 1
ATOM 765 C CA . ILE A 1 101 ? 17.088 -3.194 -8.295 1.00 89.31 101 ILE A CA 1
ATOM 766 C C . ILE A 1 101 ? 16.227 -4.124 -7.437 1.00 89.31 101 ILE A C 1
ATOM 768 O O . ILE A 1 101 ? 16.767 -5.048 -6.831 1.00 89.31 101 ILE A O 1
ATOM 772 N N . GLU A 1 102 ? 14.910 -3.921 -7.419 1.00 87.12 102 GLU A N 1
ATOM 773 C CA . GLU A 1 102 ? 13.973 -4.736 -6.641 1.00 87.12 102 GLU A CA 1
ATOM 774 C C . GLU A 1 102 ? 14.002 -6.207 -7.079 1.00 87.12 102 GLU A C 1
ATOM 776 O O . GLU A 1 102 ? 14.200 -7.088 -6.243 1.00 87.12 102 GLU A O 1
ATOM 781 N N . LYS A 1 103 ? 13.949 -6.480 -8.391 1.00 87.12 103 LYS A N 1
ATOM 782 C CA . LYS A 1 103 ? 14.046 -7.850 -8.932 1.00 87.12 103 LYS A CA 1
ATOM 783 C C . LYS A 1 103 ? 15.344 -8.551 -8.534 1.00 87.12 103 LYS A C 1
ATOM 785 O O . LYS A 1 103 ? 15.330 -9.726 -8.172 1.00 87.12 103 LYS A O 1
ATOM 790 N N . VAL A 1 104 ? 16.478 -7.851 -8.604 1.00 90.12 104 VAL A N 1
ATOM 791 C CA . VAL A 1 104 ? 17.779 -8.410 -8.205 1.00 90.12 104 VAL A CA 1
ATOM 792 C C . VAL A 1 104 ? 17.820 -8.660 -6.698 1.00 90.12 104 VAL A C 1
ATOM 794 O O . VAL A 1 104 ? 18.303 -9.709 -6.273 1.00 90.12 104 VAL A O 1
ATOM 797 N N . GLN A 1 105 ? 17.303 -7.732 -5.889 1.00 88.81 105 GLN A N 1
ATOM 798 C CA . GLN A 1 105 ? 17.225 -7.892 -4.436 1.00 88.81 105 GLN A CA 1
ATOM 799 C C . GLN A 1 105 ? 16.373 -9.102 -4.048 1.00 88.81 105 GLN A C 1
ATOM 801 O O . GLN A 1 105 ? 16.825 -9.922 -3.251 1.00 88.81 105 GLN A O 1
ATOM 806 N N . GLU A 1 106 ? 15.183 -9.238 -4.632 1.00 87.62 106 GLU A N 1
ATOM 807 C CA . GLU A 1 106 ? 14.275 -10.357 -4.385 1.00 87.62 106 GLU A CA 1
ATOM 808 C C . GLU A 1 106 ? 14.892 -11.688 -4.828 1.00 87.62 106 GLU A C 1
ATOM 810 O O . GLU A 1 106 ? 14.902 -12.652 -4.060 1.00 87.62 106 GLU A O 1
ATOM 815 N N . TYR A 1 107 ? 15.487 -11.727 -6.027 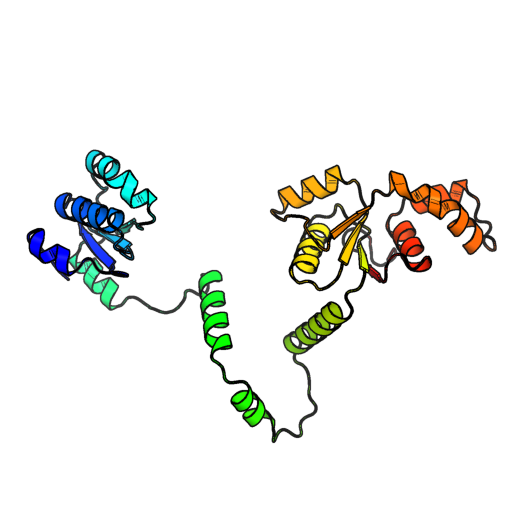1.00 90.00 107 TYR A N 1
ATOM 816 C CA . TYR A 1 107 ? 16.193 -12.909 -6.515 1.00 90.00 107 TYR A CA 1
ATOM 817 C C . TYR A 1 107 ? 17.277 -13.335 -5.526 1.00 90.00 107 TYR A C 1
ATOM 819 O O . TYR A 1 107 ? 17.260 -14.467 -5.059 1.00 90.00 107 TYR A O 1
ATOM 827 N N . VAL A 1 108 ? 18.189 -12.433 -5.148 1.00 90.06 108 VAL A N 1
ATOM 828 C CA . VAL A 1 108 ? 19.267 -12.757 -4.202 1.00 90.06 108 VAL A CA 1
ATOM 829 C C . VAL A 1 108 ? 18.698 -13.217 -2.861 1.00 90.06 108 VAL A C 1
ATOM 831 O O . VAL A 1 108 ? 19.138 -14.249 -2.358 1.00 90.06 108 VAL A O 1
ATOM 834 N N . ALA A 1 109 ? 17.708 -12.509 -2.308 1.00 87.81 109 ALA A N 1
ATOM 835 C CA . ALA A 1 109 ? 17.090 -12.848 -1.027 1.00 87.81 109 ALA A CA 1
ATOM 836 C C . ALA A 1 109 ? 16.533 -14.281 -1.001 1.00 87.81 109 ALA A C 1
ATOM 838 O O . ALA A 1 109 ? 16.728 -14.983 -0.010 1.00 87.81 109 ALA A O 1
ATOM 839 N N . ASN A 1 110 ? 15.936 -14.746 -2.103 1.00 86.81 110 ASN A N 1
ATOM 840 C CA . ASN A 1 110 ? 15.387 -16.100 -2.224 1.00 86.81 110 ASN A CA 1
ATOM 841 C C . ASN A 1 110 ? 16.446 -17.217 -2.201 1.00 86.81 110 ASN A C 1
ATOM 843 O O . ASN A 1 110 ? 16.113 -18.365 -1.907 1.00 86.81 110 ASN A O 1
ATOM 847 N N . TYR A 1 111 ? 17.715 -16.907 -2.483 1.00 90.94 111 TYR A N 1
ATOM 848 C CA . TYR A 1 111 ? 18.819 -17.878 -2.447 1.00 90.94 111 TYR A CA 1
ATOM 849 C C . TYR A 1 111 ? 19.728 -17.733 -1.220 1.00 90.94 111 TYR A C 1
ATOM 851 O O . TYR A 1 111 ? 20.659 -18.525 -1.050 1.00 90.94 111 TYR A O 1
ATOM 859 N N . VAL A 1 112 ? 19.484 -16.752 -0.346 1.00 90.12 112 VAL A N 1
ATOM 860 C CA . VAL A 1 112 ? 20.227 -16.635 0.913 1.00 90.12 112 VAL A CA 1
ATOM 861 C C . VAL A 1 112 ? 19.748 -17.716 1.881 1.00 90.12 112 VAL A C 1
ATOM 863 O O . VAL A 1 112 ? 18.579 -17.784 2.249 1.00 90.12 112 VAL A O 1
ATOM 866 N N . ASN A 1 113 ? 20.674 -18.567 2.326 1.00 88.56 113 ASN A N 1
ATOM 867 C CA . ASN A 1 113 ? 20.372 -19.635 3.271 1.00 88.56 113 ASN A CA 1
ATOM 868 C C . ASN A 1 113 ? 20.070 -19.063 4.672 1.00 88.56 113 ASN A C 1
ATOM 870 O O . ASN A 1 113 ? 20.906 -18.382 5.273 1.00 88.56 113 ASN A O 1
ATOM 874 N N . ALA A 1 114 ? 18.884 -19.376 5.198 1.00 85.88 114 ALA A N 1
ATOM 875 C CA . ALA A 1 114 ? 18.436 -18.913 6.509 1.00 85.88 114 ALA A CA 1
ATOM 876 C C . ALA A 1 114 ? 19.286 -19.468 7.668 1.00 85.88 114 ALA A C 1
ATOM 878 O O . ALA A 1 114 ? 19.671 -18.701 8.547 1.00 85.88 114 ALA A O 1
ATOM 879 N N . GLU A 1 115 ? 19.657 -20.754 7.644 1.00 86.88 115 GLU A N 1
ATOM 880 C CA . GLU A 1 115 ? 20.504 -21.374 8.679 1.00 86.88 115 GLU A CA 1
ATOM 881 C C . GLU A 1 115 ? 21.887 -20.715 8.747 1.00 86.88 115 GLU A C 1
ATOM 883 O O . GLU A 1 115 ? 22.434 -20.501 9.828 1.00 86.88 115 GLU A O 1
ATOM 888 N N . TRP A 1 116 ? 22.450 -20.340 7.596 1.00 88.25 116 TRP A N 1
ATOM 889 C CA . TRP A 1 116 ? 23.708 -19.606 7.536 1.00 88.25 116 TRP A CA 1
ATOM 890 C C . TRP A 1 116 ? 23.576 -18.234 8.206 1.00 88.25 116 TRP A C 1
ATOM 892 O O . TRP A 1 116 ? 24.403 -17.904 9.056 1.00 88.25 116 TRP A O 1
ATOM 902 N N . ILE A 1 117 ? 22.519 -17.469 7.903 1.00 84.06 117 ILE A N 1
ATOM 903 C CA . ILE A 1 117 ? 22.240 -16.178 8.561 1.00 84.06 117 ILE A CA 1
ATOM 904 C C . ILE A 1 117 ? 22.092 -16.367 10.077 1.00 84.06 117 ILE A C 1
ATOM 906 O O . ILE A 1 117 ? 22.690 -15.625 10.858 1.00 84.06 117 ILE A O 1
ATOM 910 N N . GLU A 1 118 ? 21.330 -17.373 10.504 1.00 83.06 118 GLU A N 1
ATOM 911 C CA . GLU A 1 118 ? 21.121 -17.678 11.919 1.00 83.06 118 GLU A CA 1
ATOM 912 C C . GLU A 1 118 ? 22.436 -18.044 12.612 1.00 83.06 118 GLU A C 1
ATOM 914 O O . GLU A 1 118 ? 22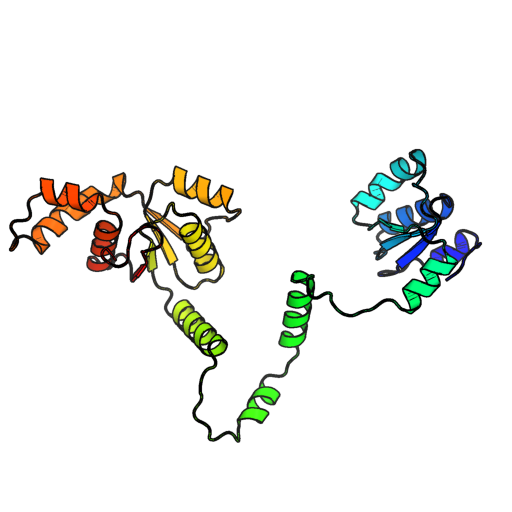.717 -17.523 13.697 1.00 83.06 118 GLU A O 1
ATOM 919 N N . SER A 1 119 ? 23.299 -18.826 11.955 1.00 86.38 119 SER A N 1
ATOM 920 C CA . SER A 1 119 ? 24.616 -19.206 12.480 1.00 86.38 119 SER A CA 1
ATOM 921 C C . SER A 1 119 ? 25.518 -17.999 12.764 1.00 86.38 119 SER A C 1
ATOM 923 O O . SER A 1 119 ? 26.232 -17.996 13.767 1.00 86.38 119 SER A O 1
ATOM 925 N N . LEU A 1 120 ? 25.431 -16.934 11.953 1.00 81.81 120 LEU A N 1
ATOM 926 C CA . LEU A 1 120 ? 26.177 -15.687 12.169 1.00 81.81 120 LEU A CA 1
ATOM 927 C C . LEU A 1 120 ? 25.713 -14.933 13.422 1.00 81.81 120 LEU A C 1
ATOM 929 O O . LEU A 1 120 ? 26.446 -14.101 13.957 1.00 81.81 120 LEU A O 1
ATOM 933 N N . THR A 1 121 ? 24.493 -15.205 13.886 1.00 74.62 121 THR A N 1
ATOM 934 C CA . THR A 1 121 ? 23.881 -14.539 15.044 1.00 74.62 121 THR A CA 1
ATOM 935 C C . THR A 1 121 ? 23.851 -15.403 16.304 1.00 74.62 121 THR A C 1
ATOM 937 O O . THR A 1 121 ? 23.653 -14.863 17.391 1.00 74.62 121 THR A O 1
ATOM 940 N N . ALA A 1 122 ? 24.105 -16.711 16.184 1.00 72.44 122 ALA A N 1
ATOM 941 C CA . ALA A 1 122 ? 23.964 -17.697 17.258 1.00 72.44 122 ALA A CA 1
ATOM 942 C C . ALA A 1 122 ? 24.869 -17.441 18.479 1.00 72.44 122 ALA A C 1
ATOM 944 O O . ALA A 1 122 ? 24.510 -17.788 19.600 1.00 72.44 122 ALA A O 1
ATOM 945 N N . THR A 1 123 ? 26.026 -16.808 18.283 1.00 72.06 123 THR A N 1
ATOM 946 C CA . THR A 1 123 ? 26.982 -16.438 19.345 1.00 72.06 123 THR A CA 1
ATOM 947 C C . THR A 1 123 ? 26.805 -15.010 19.866 1.00 72.06 123 THR A C 1
ATOM 949 O O . THR A 1 123 ? 27.585 -14.557 20.704 1.00 72.06 123 THR A O 1
ATOM 952 N N . SER A 1 124 ? 25.806 -14.264 19.386 1.00 70.12 124 SER A N 1
ATOM 953 C CA . SER A 1 124 ? 25.589 -12.884 19.818 1.00 70.12 124 SER A CA 1
ATOM 954 C C . SER A 1 124 ? 24.796 -12.823 21.123 1.00 70.12 124 SER A C 1
ATOM 956 O O . SER A 1 124 ? 23.589 -13.037 21.142 1.00 70.12 124 SER A O 1
ATOM 958 N N . GLU A 1 125 ? 25.457 -12.443 22.217 1.00 66.75 125 GLU A N 1
ATOM 959 C CA . GLU A 1 125 ? 24.808 -12.147 23.508 1.00 66.75 125 GLU A CA 1
ATOM 960 C C . GLU A 1 125 ? 24.197 -10.731 23.571 1.00 66.75 125 GLU A C 1
ATOM 962 O O . GLU A 1 125 ? 23.679 -10.300 24.605 1.00 66.75 125 GLU A O 1
ATOM 967 N N . ARG A 1 126 ? 24.269 -9.950 22.482 1.00 63.06 126 ARG A N 1
ATOM 968 C CA . ARG A 1 126 ? 23.697 -8.597 22.465 1.00 63.06 126 ARG A CA 1
ATOM 969 C C . ARG A 1 126 ? 22.178 -8.682 22.526 1.00 63.06 126 ARG A C 1
ATOM 971 O O . ARG A 1 126 ? 21.566 -9.467 21.806 1.00 63.06 126 ARG A O 1
ATOM 978 N N . SER A 1 127 ? 21.558 -7.805 23.324 1.00 64.50 127 SER A N 1
ATOM 979 C CA . SER A 1 127 ? 20.100 -7.676 23.293 1.00 64.50 127 SER A CA 1
ATOM 980 C C . SER 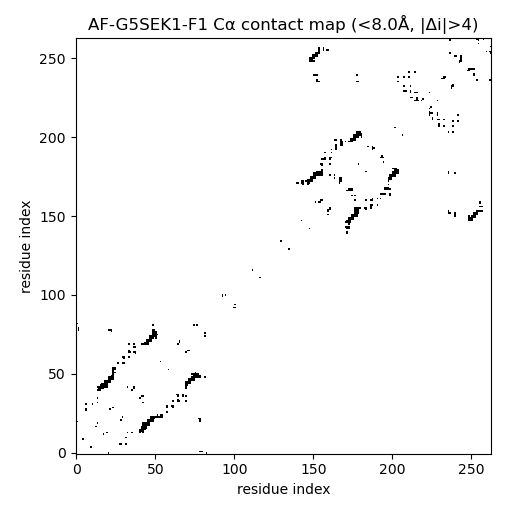A 1 127 ? 19.655 -7.413 21.855 1.00 64.50 127 SER A C 1
ATOM 982 O O . SER A 1 127 ? 20.273 -6.614 21.142 1.00 64.50 127 SER A O 1
ATOM 984 N N . ARG A 1 128 ? 18.611 -8.123 21.416 1.00 66.19 128 ARG A N 1
ATOM 985 C CA . ARG A 1 128 ? 18.050 -8.012 20.067 1.00 66.19 128 ARG A CA 1
ATOM 986 C C . ARG A 1 128 ? 17.458 -6.613 19.893 1.00 66.19 128 ARG A C 1
ATOM 988 O O . ARG A 1 128 ? 16.274 -6.385 20.113 1.00 66.19 128 ARG A O 1
ATOM 995 N N . ARG A 1 129 ? 18.308 -5.647 19.552 1.00 73.56 129 ARG A N 1
ATOM 996 C CA . ARG A 1 129 ? 17.899 -4.295 19.183 1.00 73.56 129 ARG A CA 1
ATOM 997 C C . ARG A 1 129 ? 17.403 -4.369 17.754 1.00 73.56 129 ARG A C 1
ATOM 999 O O . ARG A 1 129 ? 18.179 -4.609 16.833 1.00 73.56 129 ARG A O 1
ATOM 1006 N N . LEU A 1 130 ? 16.099 -4.211 17.586 1.00 79.62 130 LEU A N 1
ATOM 1007 C CA . LEU A 1 130 ? 15.509 -4.126 16.263 1.00 79.62 130 LEU A CA 1
ATOM 1008 C C . LEU A 1 130 ? 15.980 -2.824 15.618 1.00 79.62 130 LEU A C 1
ATOM 1010 O O . LEU A 1 130 ? 15.869 -1.749 16.208 1.00 79.62 130 LEU A O 1
ATOM 1014 N N . SER A 1 131 ? 16.513 -2.923 14.404 1.00 86.25 131 SER A N 1
ATOM 1015 C CA . SER A 1 131 ? 16.641 -1.748 13.550 1.00 86.25 131 SER A CA 1
ATOM 1016 C C . SER A 1 131 ? 15.238 -1.215 13.218 1.00 86.25 131 SER A C 1
ATOM 1018 O O . SER A 1 131 ? 14.273 -1.987 13.254 1.00 86.25 131 SER A O 1
ATOM 1020 N N . PRO A 1 132 ? 15.081 0.072 12.859 1.00 87.69 132 PRO A N 1
ATOM 1021 C CA . PRO A 1 132 ? 13.775 0.598 12.467 1.00 87.69 132 PRO A CA 1
ATOM 1022 C C . PRO A 1 132 ? 13.078 -0.232 11.365 1.00 87.69 132 PRO A C 1
ATOM 1024 O O . PRO A 1 132 ? 11.887 -0.505 11.515 1.00 87.69 132 PRO A O 1
ATOM 1027 N N . PRO A 1 133 ? 13.773 -0.731 10.317 1.00 85.88 133 PRO A N 1
ATOM 1028 C CA . PRO A 1 133 ? 13.167 -1.648 9.348 1.00 85.88 133 PRO A CA 1
ATOM 1029 C C . PRO A 1 133 ? 12.720 -2.984 9.957 1.00 85.88 133 PRO A C 1
ATOM 1031 O O . PRO A 1 133 ? 11.602 -3.421 9.696 1.00 85.88 133 PRO A O 1
ATOM 1034 N N . ALA A 1 134 ? 13.546 -3.607 10.807 1.00 84.31 134 ALA A N 1
ATOM 1035 C CA . ALA A 1 134 ? 13.209 -4.880 11.448 1.00 84.31 134 ALA A CA 1
ATOM 1036 C C . ALA A 1 134 ? 12.007 -4.747 12.398 1.00 84.31 134 ALA A C 1
ATOM 1038 O O . ALA A 1 134 ? 11.158 -5.634 12.451 1.00 84.31 134 ALA A O 1
ATOM 1039 N N . PHE A 1 135 ? 11.904 -3.620 13.106 1.00 89.19 135 PHE A N 1
ATOM 1040 C CA . PHE A 1 135 ? 10.751 -3.306 13.946 1.00 89.19 135 PHE A CA 1
ATOM 1041 C C . PHE A 1 135 ? 9.472 -3.152 13.115 1.00 89.19 135 PHE A C 1
ATOM 1043 O O . PHE A 1 135 ? 8.460 -3.765 13.442 1.00 89.19 135 PHE A O 1
ATOM 1050 N N . ARG A 1 136 ? 9.515 -2.385 12.014 1.00 89.81 136 ARG A N 1
ATOM 1051 C CA . ARG A 1 136 ? 8.353 -2.199 11.123 1.00 89.81 136 ARG A CA 1
ATOM 1052 C C . ARG A 1 136 ? 7.905 -3.513 10.494 1.00 89.81 136 ARG A C 1
ATOM 1054 O O . ARG A 1 136 ? 6.705 -3.769 10.438 1.00 89.81 136 ARG A O 1
ATOM 1061 N N . TYR A 1 137 ? 8.853 -4.346 10.066 1.00 89.69 137 TYR A N 1
ATOM 1062 C CA . TYR A 1 137 ? 8.559 -5.682 9.557 1.00 89.69 137 TYR A CA 1
ATOM 1063 C C . TYR A 1 137 ? 7.845 -6.523 10.618 1.00 89.69 137 TYR A C 1
ATOM 1065 O O . TYR A 1 137 ? 6.739 -6.995 10.383 1.00 89.69 137 TYR A O 1
ATOM 1073 N N . GLN A 1 138 ? 8.414 -6.625 11.823 1.00 91.75 138 GLN A N 1
ATOM 1074 C CA . GLN A 1 138 ? 7.808 -7.399 12.905 1.00 91.75 138 GLN A CA 1
ATOM 1075 C C . GLN A 1 138 ? 6.414 -6.880 13.287 1.00 91.75 138 GLN A C 1
ATOM 1077 O O . GLN A 1 138 ? 5.505 -7.680 13.487 1.00 91.75 138 GLN A O 1
ATOM 1082 N N . LEU A 1 139 ? 6.226 -5.560 13.363 1.00 93.25 139 LEU A N 1
ATOM 1083 C CA . LEU A 1 139 ? 4.923 -4.951 13.634 1.00 93.25 139 LEU A CA 1
ATOM 1084 C C . LEU A 1 139 ? 3.901 -5.290 12.542 1.00 93.25 139 LEU A C 1
ATOM 1086 O O . LEU A 1 139 ? 2.761 -5.620 12.854 1.00 93.25 139 LEU A O 1
ATOM 1090 N N . THR A 1 140 ? 4.320 -5.254 11.276 1.00 93.56 140 THR A N 1
ATOM 1091 C CA . THR A 1 140 ? 3.467 -5.614 10.135 1.00 93.56 140 THR A CA 1
ATOM 1092 C C . THR A 1 140 ? 3.060 -7.085 10.205 1.00 93.56 140 THR A C 1
ATOM 1094 O O . THR A 1 140 ? 1.887 -7.397 10.042 1.00 93.56 140 THR A O 1
ATOM 1097 N N . GLU A 1 141 ? 3.990 -7.987 10.527 1.00 94.00 141 GLU A N 1
ATOM 1098 C CA . GLU A 1 141 ? 3.693 -9.415 10.690 1.00 94.00 141 GLU A CA 1
ATOM 1099 C C . GLU A 1 141 ? 2.728 -9.691 11.848 1.00 94.00 141 GLU A C 1
ATOM 1101 O O . GLU A 1 141 ? 1.858 -10.557 11.750 1.00 94.00 141 GLU A O 1
ATOM 1106 N N . LEU A 1 142 ? 2.850 -8.946 12.950 1.00 94.75 142 LEU A N 1
ATOM 1107 C CA . LEU A 1 142 ? 1.897 -9.023 14.057 1.00 94.75 142 LEU A CA 1
ATOM 1108 C C . LEU A 1 142 ? 0.512 -8.509 13.644 1.00 94.75 142 LEU A C 1
ATOM 1110 O O . LEU A 1 142 ? -0.484 -9.145 13.980 1.00 94.75 142 LEU A O 1
ATOM 1114 N N . ALA A 1 143 ? 0.447 -7.409 12.891 1.00 95.12 143 ALA A N 1
ATOM 1115 C CA . ALA A 1 143 ? -0.807 -6.854 12.386 1.00 95.12 143 ALA A CA 1
ATOM 1116 C C . ALA A 1 143 ? -1.519 -7.825 11.429 1.00 95.12 143 ALA A C 1
ATOM 1118 O O . ALA A 1 143 ? -2.686 -8.137 11.657 1.00 95.12 143 ALA A O 1
ATOM 1119 N N . ARG A 1 144 ? -0.795 -8.406 10.457 1.00 94.06 144 ARG A N 1
ATOM 1120 C CA . ARG A 1 144 ? -1.334 -9.437 9.548 1.00 94.06 144 ARG A CA 1
ATOM 1121 C C . ARG A 1 144 ? -1.947 -10.607 10.317 1.00 94.06 144 ARG A C 1
ATOM 1123 O O . ARG A 1 144 ? -3.052 -11.039 10.016 1.00 94.06 144 ARG A O 1
ATOM 1130 N N . LYS A 1 145 ? -1.245 -11.109 11.342 1.00 94.56 145 LYS A N 1
ATOM 1131 C CA . LYS A 1 145 ? -1.741 -12.206 12.194 1.00 94.56 145 LYS A CA 1
ATOM 1132 C C . LYS A 1 145 ? -2.976 -11.819 13.003 1.00 94.56 145 LYS A C 1
ATOM 1134 O O . LYS A 1 145 ? -3.794 -12.685 13.294 1.00 94.56 145 LYS A O 1
ATOM 1139 N N . ALA A 1 146 ? -3.086 -10.553 13.398 1.00 95.00 146 ALA A N 1
ATOM 1140 C CA . ALA A 1 146 ? -4.230 -10.053 14.146 1.00 95.00 146 ALA A CA 1
ATOM 1141 C C . ALA A 1 146 ? -5.465 -9.837 13.253 1.00 95.00 146 ALA A C 1
ATOM 1143 O O . ALA A 1 146 ? -6.579 -9.962 13.759 1.00 95.00 146 ALA A O 1
ATOM 1144 N N . GLY A 1 147 ? -5.276 -9.529 11.961 1.00 92.00 147 GLY A N 1
ATOM 1145 C CA . GLY A 1 147 ? -6.349 -9.462 10.959 1.00 92.00 147 GLY A CA 1
ATOM 1146 C C . GLY A 1 147 ? -7.467 -8.477 11.312 1.00 92.00 147 GLY A C 1
ATOM 1147 O O . GLY A 1 147 ? -8.641 -8.779 11.123 1.00 92.00 147 GLY A O 1
ATOM 1148 N N . LYS A 1 148 ? -7.105 -7.333 11.897 1.00 96.75 148 LYS A N 1
ATOM 1149 C CA . LYS A 1 148 ? -8.040 -6.403 12.543 1.00 96.75 148 LYS A CA 1
ATOM 1150 C C . LYS A 1 148 ? -8.800 -5.521 11.551 1.00 96.75 148 LYS A C 1
ATOM 1152 O O . LYS A 1 148 ? -8.302 -5.255 10.457 1.00 96.75 148 LYS A O 1
ATOM 1157 N N . ARG A 1 149 ? -9.995 -5.063 11.935 1.00 97.88 149 ARG A N 1
ATOM 1158 C CA . ARG A 1 149 ? -10.822 -4.103 11.182 1.00 97.88 149 ARG A CA 1
ATOM 1159 C C . ARG A 1 149 ? -10.477 -2.680 11.619 1.00 97.88 149 ARG A C 1
ATOM 1161 O O . ARG A 1 149 ? -10.562 -2.379 12.804 1.00 97.88 149 ARG A O 1
ATOM 1168 N N . VAL A 1 150 ? -10.087 -1.804 10.697 1.00 97.88 150 VAL A N 1
ATOM 1169 C CA . VAL A 1 150 ? -9.661 -0.430 11.017 1.00 97.88 150 VAL A CA 1
ATOM 1170 C C . VAL A 1 150 ? -10.490 0.575 10.233 1.00 97.88 150 VAL A C 1
ATOM 1172 O O . VAL A 1 150 ? -10.468 0.556 9.003 1.00 97.88 150 VAL A O 1
ATOM 1175 N N . VAL A 1 151 ? -11.186 1.467 10.940 1.00 98.00 151 VAL A N 1
ATOM 1176 C CA . VAL A 1 151 ? -11.945 2.560 10.327 1.00 98.00 151 VAL A CA 1
ATOM 1177 C C . VAL A 1 151 ? -11.052 3.751 9.998 1.00 98.00 151 VAL A C 1
ATOM 1179 O O . VAL A 1 151 ? -10.173 4.134 10.776 1.00 98.00 151 VAL A O 1
ATOM 1182 N N . LEU A 1 152 ? -11.297 4.329 8.827 1.00 97.56 152 LEU A N 1
ATOM 1183 C CA . LEU A 1 152 ? -10.599 5.467 8.249 1.00 97.56 152 LEU A CA 1
ATOM 1184 C C . LEU A 1 152 ? -11.639 6.570 7.968 1.00 97.56 152 LEU A C 1
ATOM 1186 O O . LEU A 1 152 ? -12.293 6.532 6.923 1.00 97.56 152 LEU A O 1
ATOM 1190 N N . PRO A 1 153 ? -11.831 7.524 8.904 1.00 95.94 153 PRO A N 1
ATOM 1191 C CA . PRO A 1 153 ? -12.851 8.575 8.810 1.00 95.94 153 PRO A CA 1
ATOM 1192 C C . PRO A 1 153 ? -12.729 9.505 7.597 1.00 95.94 153 PRO A C 1
ATOM 1194 O O . PRO A 1 153 ? -13.722 10.061 7.138 1.00 95.94 153 PRO A O 1
ATOM 1197 N N . GLU A 1 154 ? -11.513 9.676 7.088 1.00 94.31 154 GLU A N 1
ATOM 1198 C CA . GLU A 1 154 ? -11.181 10.537 5.947 1.00 94.31 154 GLU A CA 1
ATOM 1199 C C . GLU A 1 154 ? -11.106 9.684 4.670 1.00 94.31 154 GLU A C 1
ATOM 1201 O O . GLU A 1 154 ? -10.075 9.623 3.995 1.00 94.31 154 GLU A O 1
ATOM 1206 N N . GLY A 1 155 ? -12.174 8.924 4.403 1.00 93.44 155 GLY A N 1
ATOM 1207 C CA . GLY A 1 155 ? -12.189 7.863 3.398 1.00 93.44 155 GLY A CA 1
ATOM 1208 C C . GLY A 1 155 ? -12.085 8.348 1.953 1.00 93.44 155 GLY A C 1
ATOM 1209 O O . GLY A 1 155 ? -11.737 7.554 1.086 1.00 93.44 155 GLY A O 1
ATOM 1210 N N . ASP A 1 156 ? -12.339 9.629 1.693 1.00 92.62 156 ASP A N 1
ATOM 1211 C CA . ASP A 1 156 ? -12.219 10.306 0.398 1.00 92.62 156 ASP A CA 1
ATOM 1212 C C . ASP A 1 156 ? -10.867 11.022 0.204 1.00 92.62 156 ASP A C 1
ATOM 1214 O O . ASP A 1 156 ? -10.581 11.560 -0.868 1.00 92.62 156 ASP A O 1
ATOM 1218 N N . GLU A 1 157 ? -9.990 11.009 1.210 1.00 95.06 157 GLU A N 1
ATOM 1219 C CA . GLU A 1 157 ? -8.679 11.642 1.119 1.00 95.06 157 GLU A CA 1
ATOM 1220 C C . GLU A 1 157 ? -7.702 10.766 0.295 1.00 95.06 157 GLU A C 1
ATOM 1222 O O . GLU A 1 157 ? -7.547 9.571 0.571 1.00 95.06 157 GLU A O 1
ATOM 1227 N N . PRO A 1 158 ? -6.998 11.315 -0.720 1.00 93.62 158 PRO A N 1
ATOM 1228 C CA . PRO A 1 158 ? -6.194 10.510 -1.646 1.00 93.62 158 PRO A CA 1
ATOM 1229 C C . PRO A 1 158 ? -5.092 9.643 -1.017 1.00 93.62 158 PRO A C 1
ATOM 1231 O O . PRO A 1 158 ? -4.837 8.532 -1.490 1.00 93.62 158 PRO A O 1
ATOM 1234 N N . ARG A 1 159 ? -4.415 10.123 0.035 1.00 93.69 159 ARG A N 1
ATOM 1235 C CA . ARG A 1 159 ? -3.380 9.356 0.748 1.00 93.69 159 ARG A CA 1
ATOM 1236 C C . ARG A 1 159 ? -4.018 8.252 1.586 1.00 93.69 159 ARG A C 1
ATOM 1238 O O . ARG A 1 159 ? -3.468 7.152 1.601 1.00 93.69 159 ARG A O 1
ATOM 1245 N N . THR A 1 160 ? -5.157 8.508 2.224 1.00 95.50 160 THR A N 1
ATOM 1246 C CA . THR A 1 160 ? -5.926 7.514 2.986 1.00 95.50 160 THR A CA 1
ATOM 1247 C C . THR A 1 160 ? -6.417 6.388 2.081 1.00 95.50 160 THR A C 1
ATOM 1249 O O . THR A 1 160 ? -6.161 5.222 2.380 1.00 95.50 160 THR A O 1
ATOM 1252 N N . VAL A 1 161 ? -7.010 6.712 0.927 1.00 96.19 161 VAL A N 1
ATOM 1253 C CA . VAL A 1 161 ? -7.456 5.719 -0.070 1.00 96.19 161 VAL A CA 1
ATOM 1254 C C . VAL A 1 161 ? -6.288 4.857 -0.550 1.00 96.19 161 VAL A C 1
ATOM 1256 O O . VAL A 1 161 ? -6.364 3.627 -0.551 1.00 96.19 161 VAL A O 1
ATOM 1259 N N . LYS A 1 162 ? -5.160 5.486 -0.904 1.00 95.12 162 LYS A N 1
ATOM 1260 C CA . LYS A 1 162 ? -3.960 4.762 -1.341 1.00 95.12 162 LYS A CA 1
ATOM 1261 C C . LYS A 1 162 ? -3.376 3.880 -0.234 1.00 95.12 162 LYS A C 1
ATOM 1263 O O . LYS A 1 162 ? -2.948 2.758 -0.502 1.00 95.12 162 LYS A O 1
ATOM 1268 N N . ALA A 1 163 ? -3.352 4.364 1.005 1.00 94.44 163 ALA A N 1
ATOM 1269 C CA . ALA A 1 163 ? -2.876 3.596 2.150 1.00 94.44 163 ALA A CA 1
ATOM 1270 C C . ALA A 1 163 ? -3.783 2.395 2.449 1.00 94.44 163 ALA A C 1
ATOM 1272 O O . ALA A 1 163 ? -3.264 1.311 2.708 1.00 94.44 163 ALA A O 1
ATOM 1273 N N . ALA A 1 164 ? -5.105 2.564 2.361 1.00 96.44 164 ALA A N 1
ATOM 1274 C CA . ALA A 1 164 ? -6.075 1.485 2.522 1.00 96.44 164 ALA A CA 1
ATOM 1275 C C . ALA A 1 164 ? -5.875 0.386 1.470 1.00 96.44 164 ALA A C 1
ATOM 1277 O O . ALA A 1 164 ? -5.804 -0.789 1.827 1.00 96.44 164 ALA A O 1
ATOM 1278 N N . ALA A 1 165 ? -5.675 0.767 0.204 1.00 95.44 165 ALA A N 1
ATOM 1279 C CA . ALA A 1 165 ? -5.369 -0.173 -0.874 1.00 95.44 165 ALA A CA 1
ATOM 1280 C C . ALA A 1 165 ? -4.097 -0.989 -0.594 1.00 95.44 165 ALA A C 1
ATOM 1282 O O . ALA A 1 165 ? -4.133 -2.217 -0.617 1.00 95.44 165 ALA A O 1
ATOM 1283 N N . ILE A 1 166 ? -2.996 -0.325 -0.224 1.00 93.44 166 ILE A N 1
ATOM 1284 C CA . ILE A 1 166 ? -1.730 -0.997 0.119 1.00 93.44 166 ILE A CA 1
ATOM 1285 C C . ILE A 1 166 ? -1.893 -1.901 1.352 1.00 93.44 166 ILE A C 1
ATOM 1287 O O . ILE A 1 166 ? -1.293 -2.974 1.429 1.00 93.44 166 ILE A O 1
ATOM 1291 N N . CYS A 1 167 ? -2.672 -1.465 2.342 1.00 94.81 167 CYS A N 1
ATOM 1292 C CA . CYS A 1 167 ? -2.937 -2.217 3.565 1.00 94.81 167 CYS A CA 1
ATOM 1293 C C . CYS A 1 167 ? -3.685 -3.524 3.266 1.00 94.81 167 CYS A C 1
ATOM 1295 O O . CYS A 1 167 ? -3.277 -4.585 3.748 1.00 94.81 167 CYS A O 1
ATOM 1297 N N . ALA A 1 168 ? -4.720 -3.444 2.428 1.00 93.19 168 ALA A N 1
ATOM 1298 C CA . ALA A 1 168 ? -5.530 -4.575 1.998 1.00 93.19 168 ALA A CA 1
ATOM 1299 C C . ALA A 1 168 ? -4.749 -5.538 1.089 1.00 93.19 168 ALA A C 1
ATOM 1301 O O . ALA A 1 168 ? -4.725 -6.738 1.354 1.00 93.19 168 ALA A O 1
ATOM 1302 N N . GLU A 1 169 ? -4.018 -5.024 0.093 1.00 92.56 169 GLU A N 1
ATOM 1303 C CA . GLU A 1 169 ? -3.160 -5.822 -0.800 1.00 92.56 169 GLU A CA 1
ATOM 1304 C C . GLU A 1 169 ? -2.102 -6.612 -0.013 1.00 92.56 169 GLU A C 1
ATOM 1306 O O . GLU A 1 169 ? -1.817 -7.777 -0.292 1.00 92.56 169 GLU A O 1
ATOM 1311 N N . ARG A 1 170 ? -1.548 -5.998 1.038 1.00 90.75 170 ARG A N 1
ATOM 1312 C CA . ARG A 1 170 ? -0.590 -6.641 1.944 1.00 90.75 170 ARG A CA 1
ATOM 1313 C C . ARG A 1 170 ? -1.262 -7.455 3.053 1.00 90.75 170 ARG A C 1
ATOM 1315 O O . ARG A 1 170 ? -0.552 -7.970 3.912 1.00 90.75 170 ARG A O 1
ATOM 1322 N N . GLY A 1 171 ? -2.587 -7.574 3.088 1.00 93.00 171 GLY A N 1
ATOM 1323 C CA . GLY A 1 171 ? -3.315 -8.335 4.107 1.00 93.00 171 GLY A CA 1
ATOM 1324 C C . GLY A 1 171 ? -3.016 -7.900 5.547 1.00 93.00 171 GLY A C 1
ATOM 1325 O O . GLY A 1 171 ? -2.979 -8.739 6.443 1.00 93.00 171 GLY A O 1
ATOM 1326 N N . ILE A 1 172 ? -2.721 -6.614 5.766 1.00 95.00 172 ILE A N 1
ATOM 1327 C CA . ILE A 1 172 ? -2.328 -6.074 7.079 1.00 95.00 172 ILE A CA 1
ATOM 1328 C C . ILE A 1 172 ? -3.553 -5.905 7.983 1.00 95.00 172 ILE A C 1
ATOM 1330 O O . ILE A 1 172 ? -3.489 -6.227 9.168 1.00 95.00 172 ILE A O 1
ATOM 1334 N N . ALA A 1 173 ? -4.651 -5.392 7.430 1.00 95.81 173 ALA A N 1
ATOM 1335 C CA . ALA A 1 173 ? -5.915 -5.153 8.116 1.00 95.81 173 ALA A CA 1
ATOM 1336 C C . ALA A 1 173 ? -7.058 -5.095 7.092 1.00 95.81 173 ALA A C 1
ATOM 1338 O O . ALA A 1 173 ? -6.816 -4.884 5.904 1.00 95.81 173 ALA A O 1
ATOM 1339 N N . THR A 1 174 ? -8.297 -5.245 7.563 1.00 97.38 174 THR A N 1
ATOM 1340 C CA . THR A 1 174 ? -9.487 -4.886 6.776 1.00 97.38 174 THR A CA 1
ATOM 1341 C C . THR A 1 174 ? -9.762 -3.401 6.984 1.00 97.38 174 THR A C 1
ATOM 1343 O O . THR A 1 174 ? -10.020 -2.980 8.111 1.00 97.38 174 THR A O 1
ATOM 1346 N N . CYS A 1 175 ? -9.674 -2.598 5.929 1.00 97.56 175 CYS A N 1
ATOM 1347 C CA . CYS A 1 175 ? -9.861 -1.151 6.008 1.00 97.56 175 CYS A CA 1
ATOM 1348 C C . CYS A 1 175 ? -11.319 -0.773 5.740 1.00 97.56 175 CYS A C 1
ATOM 1350 O O . CYS A 1 175 ? -11.867 -1.153 4.712 1.00 97.56 175 CYS A O 1
ATOM 1352 N N . VAL A 1 176 ? -11.924 0.010 6.633 1.00 98.06 176 VAL A N 1
ATOM 1353 C CA . VAL A 1 176 ? -13.283 0.547 6.482 1.00 98.06 176 VAL A CA 1
ATOM 1354 C C . VAL A 1 176 ? -13.178 2.039 6.169 1.00 98.06 176 VAL A C 1
ATOM 1356 O O . VAL A 1 176 ? -12.860 2.834 7.050 1.00 98.06 176 VAL A O 1
ATOM 1359 N N . LEU A 1 177 ? -13.396 2.422 4.915 1.00 98.00 177 LEU A N 1
ATOM 1360 C CA . LEU A 1 177 ? -13.388 3.815 4.466 1.00 98.00 177 LEU A CA 1
ATOM 1361 C C . LEU A 1 177 ? -14.761 4.444 4.730 1.00 98.00 177 LEU A C 1
ATOM 1363 O O . LEU A 1 177 ? -15.767 3.961 4.210 1.00 98.00 177 LEU A O 1
ATOM 1367 N N . LEU A 1 178 ? -14.796 5.522 5.517 1.00 97.19 178 LEU A N 1
ATOM 1368 C CA . LEU A 1 178 ? -16.004 6.324 5.722 1.00 97.19 178 LEU A CA 1
ATOM 1369 C C . LEU A 1 178 ? -16.039 7.482 4.728 1.00 97.19 178 LEU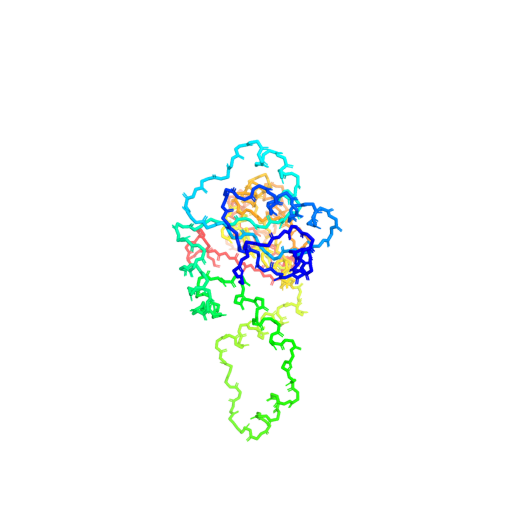 A C 1
ATOM 1371 O O . LEU A 1 178 ? -15.144 8.325 4.719 1.00 97.19 178 LEU A O 1
ATOM 1375 N N . GLY A 1 179 ? -17.084 7.536 3.909 1.00 96.50 179 GLY A N 1
ATOM 1376 C CA . GLY A 1 179 ? -17.299 8.626 2.964 1.00 96.50 179 GLY A CA 1
ATOM 1377 C C . GLY A 1 179 ? -18.281 8.255 1.860 1.00 96.50 179 GLY A C 1
ATOM 1378 O O . GLY A 1 179 ? -18.810 7.145 1.823 1.00 96.50 179 GLY A O 1
ATOM 1379 N N . ASN A 1 180 ? -18.518 9.196 0.948 1.00 96.56 180 ASN A N 1
ATOM 1380 C CA . ASN A 1 180 ? -19.405 8.965 -0.184 1.00 96.56 180 ASN A CA 1
ATOM 1381 C C . ASN A 1 180 ? -18.794 7.901 -1.129 1.00 96.56 180 ASN A C 1
ATOM 1383 O O . ASN A 1 180 ? -17.675 8.099 -1.617 1.00 96.56 180 ASN A O 1
ATOM 1387 N N . PRO A 1 181 ? -19.502 6.796 -1.431 1.00 96.81 181 PRO A N 1
ATOM 1388 C CA . PRO A 1 181 ? -18.957 5.721 -2.258 1.00 96.81 181 PRO A CA 1
ATOM 1389 C C . PRO A 1 181 ? -18.507 6.155 -3.658 1.00 96.81 181 PRO A C 1
ATOM 1391 O O . PRO A 1 181 ? -17.483 5.675 -4.146 1.00 96.81 181 PRO A O 1
ATOM 1394 N N . ASP A 1 182 ? -19.229 7.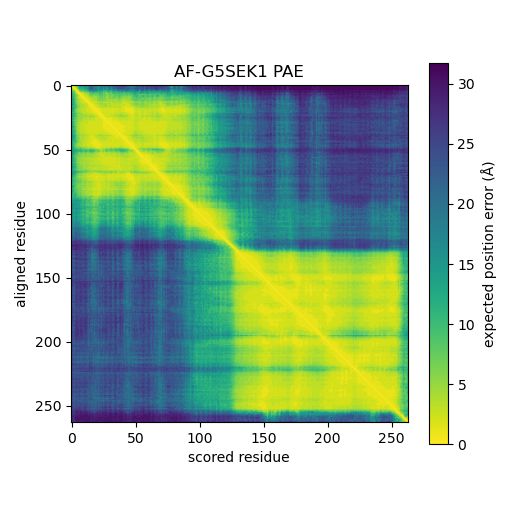067 -4.309 1.00 96.44 182 ASP A N 1
ATOM 1395 C CA . ASP A 1 182 ? -18.885 7.544 -5.652 1.00 96.44 182 ASP A CA 1
ATOM 1396 C C . ASP A 1 182 ? -17.603 8.389 -5.630 1.00 96.44 182 ASP A C 1
ATOM 1398 O O . ASP A 1 182 ? -16.732 8.249 -6.494 1.00 96.44 182 ASP A O 1
ATOM 1402 N N . GLU A 1 183 ? -17.451 9.230 -4.605 1.00 96.38 183 GLU A N 1
ATOM 1403 C CA . GLU A 1 183 ? -16.258 10.051 -4.383 1.00 96.38 183 GLU A CA 1
ATOM 1404 C C . GLU A 1 183 ? -15.023 9.180 -4.128 1.00 96.38 183 GLU A C 1
ATOM 1406 O O . GLU A 1 183 ? -13.993 9.356 -4.784 1.00 96.38 183 GLU A O 1
ATOM 1411 N N . ILE A 1 184 ? -15.146 8.187 -3.244 1.00 97.19 184 ILE A N 1
ATOM 1412 C CA . ILE A 1 184 ? -14.065 7.256 -2.895 1.00 97.19 184 ILE A CA 1
ATOM 1413 C C . ILE A 1 184 ? -13.600 6.477 -4.129 1.00 97.19 184 ILE A C 1
ATOM 1415 O O . ILE A 1 184 ? -12.400 6.407 -4.406 1.00 97.19 184 ILE A O 1
ATOM 1419 N N . ASN A 1 185 ? -14.536 5.939 -4.915 1.00 96.00 185 ASN A N 1
ATOM 1420 C CA . ASN A 1 185 ? -14.208 5.213 -6.143 1.00 96.00 185 ASN A CA 1
ATOM 1421 C C . ASN A 1 185 ? -13.529 6.117 -7.181 1.00 96.00 185 ASN A C 1
ATOM 1423 O O . ASN A 1 185 ? -12.571 5.704 -7.841 1.00 96.00 185 ASN A O 1
ATOM 1427 N N . ARG A 1 186 ? -13.968 7.376 -7.304 1.00 96.56 186 ARG A N 1
ATOM 1428 C CA . ARG A 1 186 ? -13.320 8.352 -8.189 1.00 96.56 186 ARG A CA 1
ATOM 1429 C C . ARG A 1 186 ? -11.896 8.672 -7.734 1.00 96.56 186 ARG A C 1
ATOM 1431 O O . ARG A 1 186 ? -10.992 8.752 -8.569 1.00 96.56 186 ARG A O 1
ATOM 1438 N N . VAL A 1 187 ? -11.681 8.843 -6.430 1.00 95.69 187 VAL A N 1
ATOM 1439 C CA . VAL A 1 187 ? -10.351 9.090 -5.861 1.00 95.69 187 VAL A CA 1
ATOM 1440 C C . VAL A 1 187 ? -9.447 7.878 -6.075 1.00 95.69 187 VAL A C 1
ATOM 1442 O O . VAL A 1 187 ? -8.326 8.059 -6.551 1.00 95.69 187 VAL A O 1
ATOM 1445 N N . ALA A 1 188 ? -9.936 6.659 -5.846 1.00 94.94 188 ALA A N 1
ATOM 1446 C CA . ALA A 1 188 ? -9.189 5.429 -6.106 1.00 94.94 188 ALA A CA 1
ATOM 1447 C C . ALA A 1 188 ? -8.730 5.331 -7.570 1.00 94.94 188 ALA A C 1
ATOM 1449 O O . ALA A 1 188 ? -7.535 5.168 -7.834 1.00 94.94 188 ALA A O 1
ATOM 1450 N N . ALA A 1 189 ? -9.642 5.569 -8.520 1.00 94.50 189 ALA A N 1
ATOM 1451 C CA . ALA A 1 189 ? -9.317 5.611 -9.944 1.00 94.50 189 ALA A CA 1
ATOM 1452 C C . ALA A 1 189 ? -8.257 6.681 -10.270 1.00 94.50 189 ALA A C 1
ATOM 1454 O O . ALA A 1 189 ? -7.315 6.414 -11.013 1.00 94.50 189 ALA A O 1
ATOM 1455 N N . SER A 1 190 ? -8.355 7.875 -9.671 1.00 92.56 190 SER A N 1
ATOM 1456 C CA . SER A 1 190 ? -7.364 8.946 -9.863 1.00 92.56 190 SER A CA 1
ATOM 1457 C C . SER A 1 190 ? -5.976 8.610 -9.301 1.00 92.56 190 SER A C 1
ATOM 1459 O O . SER A 1 190 ? -4.969 9.101 -9.808 1.00 92.56 190 SER A O 1
ATOM 1461 N N . GLN A 1 191 ? -5.918 7.775 -8.258 1.00 90.69 191 GLN A N 1
ATOM 1462 C CA . GLN A 1 191 ? -4.678 7.300 -7.644 1.00 90.69 191 GLN A CA 1
ATOM 1463 C C . GLN A 1 191 ? -4.116 6.045 -8.328 1.00 90.69 191 GLN A C 1
ATOM 1465 O O . GLN A 1 191 ? -3.023 5.608 -7.966 1.00 90.69 191 GLN A O 1
ATOM 1470 N N . GLY A 1 192 ? -4.834 5.481 -9.308 1.00 90.88 192 GLY A N 1
ATOM 1471 C CA . GLY A 1 192 ? -4.449 4.251 -9.998 1.00 90.88 192 GLY A CA 1
ATOM 1472 C C . GLY A 1 192 ? -4.483 3.017 -9.095 1.00 90.88 192 GLY A C 1
ATOM 1473 O O . GLY A 1 192 ? -3.663 2.123 -9.276 1.00 90.88 192 GLY A O 1
ATOM 1474 N N . VAL A 1 193 ? -5.378 2.990 -8.101 1.00 91.06 193 VAL A N 1
ATOM 1475 C CA . VAL A 1 193 ? -5.548 1.854 -7.182 1.00 91.06 193 VAL A CA 1
ATOM 1476 C C . VAL A 1 193 ? -6.937 1.242 -7.331 1.00 91.06 193 VAL A C 1
ATOM 1478 O O . VAL A 1 193 ? -7.922 1.956 -7.508 1.00 91.06 193 VAL A O 1
ATOM 1481 N N . GLU A 1 194 ? -7.019 -0.082 -7.233 1.00 89.12 194 GLU A N 1
ATOM 1482 C CA . GLU A 1 194 ? -8.288 -0.808 -7.203 1.00 89.12 194 GLU A CA 1
ATOM 1483 C C . GLU A 1 194 ? -8.680 -1.116 -5.755 1.00 89.12 194 GLU A C 1
ATOM 1485 O O . GLU A 1 194 ? -7.869 -1.609 -4.967 1.00 89.12 194 GLU A O 1
ATOM 1490 N N . LEU A 1 195 ? -9.934 -0.833 -5.395 1.00 92.00 195 LEU A N 1
ATOM 1491 C CA . LEU A 1 195 ? -10.467 -1.156 -4.074 1.00 92.00 195 LEU A CA 1
ATOM 1492 C C . LEU A 1 195 ? -11.049 -2.572 -4.095 1.00 92.00 195 LEU A C 1
ATOM 1494 O O . LEU A 1 195 ? -12.194 -2.784 -4.486 1.00 92.00 195 LEU A O 1
ATOM 1498 N N . GLY A 1 196 ? -10.207 -3.545 -3.746 1.00 88.19 196 GLY A N 1
ATOM 1499 C CA . GLY A 1 196 ? -10.529 -4.970 -3.795 1.00 88.19 196 GLY A CA 1
ATOM 1500 C C . GLY A 1 196 ? -10.873 -5.591 -2.438 1.00 88.19 196 GLY A C 1
ATOM 1501 O O . GLY A 1 196 ? -11.351 -4.937 -1.511 1.00 88.19 196 GLY A O 1
ATOM 1502 N N . ALA A 1 197 ? -10.614 -6.896 -2.320 1.00 89.69 197 ALA A N 1
ATOM 1503 C CA . ALA A 1 197 ? -10.811 -7.640 -1.079 1.00 89.69 197 ALA A CA 1
ATOM 1504 C C . ALA A 1 197 ? -10.001 -7.026 0.078 1.00 89.69 197 ALA A C 1
ATOM 1506 O O . ALA A 1 197 ? -8.833 -6.688 -0.090 1.00 89.69 197 ALA A O 1
ATOM 1507 N N . GLY A 1 198 ? -10.618 -6.915 1.257 1.00 93.06 198 GLY A N 1
ATOM 1508 C CA . GLY A 1 198 ? -10.007 -6.282 2.433 1.00 93.06 198 GLY A CA 1
ATOM 1509 C C . GLY A 1 198 ? -10.300 -4.785 2.574 1.00 93.06 198 GLY A C 1
ATOM 1510 O O . GLY A 1 198 ? -9.783 -4.164 3.501 1.00 93.06 198 GLY A O 1
ATOM 1511 N N . ILE A 1 199 ? -11.138 -4.214 1.702 1.00 97.38 199 ILE A N 1
ATOM 1512 C CA . ILE A 1 199 ? -11.646 -2.844 1.822 1.00 97.38 199 ILE A CA 1
ATOM 1513 C C . ILE A 1 199 ? -13.172 -2.867 1.876 1.00 97.38 199 ILE A C 1
ATOM 1515 O O . ILE A 1 199 ? -13.828 -3.502 1.053 1.00 97.38 199 ILE A O 1
ATOM 1519 N N . GLU A 1 200 ? -13.731 -2.146 2.839 1.00 97.25 200 GLU A N 1
ATOM 1520 C CA . GLU A 1 200 ? -15.159 -1.888 2.981 1.00 97.25 200 GLU A CA 1
ATOM 1521 C C . GLU A 1 200 ? -15.395 -0.382 2.863 1.00 97.25 200 GLU A C 1
ATOM 1523 O O . GLU A 1 200 ? -14.631 0.416 3.404 1.00 97.25 200 GLU A O 1
ATOM 1528 N N . ILE A 1 201 ? -16.449 0.014 2.154 1.00 97.62 201 ILE A N 1
ATOM 1529 C CA . ILE A 1 201 ? -16.867 1.412 2.049 1.00 97.62 201 ILE A CA 1
ATOM 1530 C C . ILE A 1 201 ? -18.188 1.550 2.791 1.00 97.62 201 ILE A C 1
ATOM 1532 O O . ILE A 1 201 ? -19.143 0.828 2.498 1.00 97.62 201 ILE A O 1
ATOM 1536 N N . VAL A 1 202 ? -18.234 2.471 3.747 1.00 97.56 202 VAL A N 1
ATOM 1537 C CA . VAL A 1 202 ? -19.425 2.765 4.542 1.00 97.56 202 VAL A CA 1
ATOM 1538 C C . VAL A 1 202 ? -19.830 4.207 4.283 1.00 97.56 202 VAL A C 1
ATOM 1540 O O . VAL A 1 202 ? -19.056 5.129 4.531 1.00 97.56 202 VAL A O 1
ATOM 1543 N N . ASP A 1 203 ? -21.055 4.381 3.790 1.00 97.56 203 ASP A N 1
ATOM 1544 C CA . ASP A 1 203 ? -21.648 5.693 3.549 1.00 97.56 203 ASP A CA 1
ATOM 1545 C C . ASP A 1 203 ? -22.186 6.285 4.869 1.00 97.56 203 ASP A C 1
ATOM 1547 O O . ASP A 1 203 ? -23.159 5.749 5.422 1.00 97.56 203 ASP A O 1
ATOM 1551 N N . PRO A 1 204 ? -21.591 7.379 5.389 1.00 95.62 204 PRO A N 1
ATOM 1552 C CA . PRO A 1 204 ? -22.026 8.006 6.633 1.00 95.62 204 PRO A CA 1
ATOM 1553 C C . PRO A 1 204 ? -23.481 8.482 6.589 1.00 95.62 204 PRO A C 1
ATOM 1555 O O . PRO A 1 204 ? -24.163 8.436 7.614 1.00 95.62 204 PRO A O 1
ATOM 1558 N N . GLU A 1 205 ? -23.989 8.906 5.425 1.00 94.50 205 GLU A N 1
ATOM 1559 C CA . GLU A 1 205 ? -25.370 9.388 5.298 1.00 94.50 205 GLU A CA 1
ATOM 1560 C C . GLU A 1 205 ? -26.387 8.274 5.559 1.00 94.50 205 GLU A C 1
ATOM 1562 O O . GLU A 1 205 ? -27.455 8.522 6.123 1.00 94.50 205 GLU A O 1
ATOM 1567 N N . VAL A 1 206 ? -26.031 7.035 5.210 1.00 95.88 206 VAL A N 1
ATOM 1568 C CA . VAL A 1 206 ? -26.888 5.858 5.380 1.00 95.88 206 VAL A CA 1
ATOM 1569 C C . VAL A 1 206 ? -26.863 5.353 6.820 1.00 95.88 206 VAL A C 1
ATOM 1571 O O . VAL A 1 206 ? -27.906 4.972 7.355 1.00 95.88 206 VAL A O 1
ATOM 1574 N N . VAL A 1 207 ? -25.688 5.330 7.457 1.00 95.56 207 VAL A N 1
ATOM 1575 C CA . VAL A 1 207 ? -25.519 4.648 8.750 1.00 95.56 207 VAL A CA 1
ATOM 1576 C C . VAL A 1 207 ? -25.674 5.566 9.961 1.00 95.56 207 VAL A C 1
ATOM 1578 O O . VAL A 1 207 ? -26.048 5.095 11.026 1.00 95.56 207 VAL A O 1
ATOM 1581 N N . ARG A 1 208 ? -25.443 6.880 9.848 1.00 94.62 208 ARG A N 1
ATOM 1582 C CA . ARG A 1 208 ? -25.358 7.771 11.026 1.00 94.62 208 ARG A CA 1
ATOM 1583 C C . ARG A 1 208 ? -26.557 7.723 11.972 1.00 94.62 208 ARG A C 1
ATOM 1585 O O . ARG A 1 208 ? -26.382 7.841 13.184 1.00 94.62 208 ARG A O 1
ATOM 1592 N N . GLU A 1 209 ? -27.773 7.568 11.444 1.00 96.25 209 GLU A N 1
ATOM 1593 C CA . GLU A 1 209 ? -28.992 7.658 12.256 1.00 96.25 209 GLU A CA 1
ATOM 1594 C C . GLU A 1 209 ? -29.065 6.507 13.273 1.00 96.25 209 GLU A C 1
ATOM 1596 O O . GLU A 1 209 ? -29.577 6.706 14.376 1.00 96.25 209 GLU A O 1
ATOM 1601 N N . SER A 1 210 ? -28.472 5.338 12.982 1.00 96.19 210 SER A N 1
ATOM 1602 C CA . SER A 1 210 ? -28.437 4.216 13.932 1.00 96.19 210 SER A CA 1
ATOM 1603 C C . SER A 1 210 ? -27.598 4.506 15.179 1.00 96.19 210 SER A C 1
ATOM 1605 O O . SER A 1 210 ? -27.840 3.908 16.229 1.00 96.19 210 SER A O 1
ATOM 1607 N N . TYR A 1 211 ? -26.663 5.458 15.111 1.00 96.44 211 TYR A N 1
ATOM 1608 C CA . TYR A 1 211 ? -25.779 5.805 16.227 1.00 96.44 211 TYR A CA 1
ATOM 1609 C C . TYR A 1 211 ? -26.315 6.947 17.104 1.00 96.44 211 TYR A C 1
ATOM 1611 O O . TYR A 1 211 ? -25.820 7.150 18.216 1.00 96.44 211 TYR A O 1
ATOM 1619 N N . VAL A 1 212 ? -27.356 7.670 16.665 1.00 96.75 212 VAL A N 1
ATOM 1620 C CA . VAL A 1 212 ? -27.918 8.831 17.390 1.00 96.75 212 VAL A CA 1
ATOM 1621 C C . VAL A 1 212 ? -28.382 8.438 18.791 1.00 96.75 212 VAL A C 1
ATOM 1623 O O . VAL A 1 212 ? -27.986 9.060 19.779 1.00 96.75 212 VAL A O 1
ATOM 1626 N N . ALA A 1 213 ? -29.187 7.376 18.895 1.00 96.56 213 ALA A N 1
ATOM 1627 C CA . ALA A 1 213 ? -29.720 6.913 20.174 1.00 96.56 213 ALA A CA 1
ATOM 1628 C C . ALA A 1 213 ? -28.600 6.511 21.148 1.00 96.56 213 ALA A C 1
ATOM 1630 O O . ALA A 1 213 ? -28.661 6.843 22.335 1.00 96.56 213 ALA A O 1
ATOM 1631 N N . ARG A 1 214 ? -27.547 5.856 20.637 1.00 96.25 214 ARG A N 1
ATOM 1632 C CA . ARG A 1 214 ? -26.389 5.448 21.439 1.00 96.25 214 ARG A CA 1
ATOM 1633 C C . ARG A 1 214 ? -25.606 6.654 21.951 1.00 96.25 214 ARG A C 1
ATOM 1635 O O . ARG A 1 214 ? -25.301 6.717 23.139 1.00 96.25 214 ARG A O 1
ATOM 1642 N N . LEU A 1 215 ? -25.338 7.649 21.103 1.00 96.00 215 LEU A N 1
ATOM 1643 C CA . LEU A 1 215 ? -24.611 8.857 21.508 1.00 96.00 215 LEU A CA 1
ATOM 1644 C C . LEU A 1 215 ? -25.358 9.652 22.590 1.00 96.00 215 LEU A C 1
ATOM 1646 O O . LEU A 1 215 ? -24.744 10.142 23.545 1.00 96.00 215 LEU A O 1
ATOM 1650 N N . VAL A 1 216 ? -26.685 9.759 22.465 1.00 96.94 216 VAL A N 1
ATOM 1651 C CA . VAL A 1 216 ? -27.544 10.395 23.476 1.00 96.94 216 VAL A CA 1
ATOM 1652 C C . VAL A 1 216 ? -27.460 9.655 24.806 1.00 96.94 216 VAL A C 1
ATOM 1654 O O . VAL A 1 216 ? -27.315 10.291 25.849 1.00 96.94 216 VAL A O 1
ATOM 1657 N N . GLU A 1 217 ? -27.523 8.327 24.782 1.00 96.50 217 GLU A N 1
ATOM 1658 C CA . GLU A 1 217 ? -27.458 7.500 25.984 1.00 96.50 217 GLU A CA 1
ATOM 1659 C C . GLU A 1 217 ? -26.098 7.624 26.690 1.00 96.50 217 GLU A C 1
ATOM 1661 O O . GLU A 1 217 ? -26.059 7.978 27.873 1.00 96.50 217 GLU A O 1
ATOM 1666 N N . LEU A 1 218 ? -24.991 7.490 25.952 1.00 95.06 218 LEU A N 1
ATOM 1667 C CA . LEU A 1 218 ? -23.628 7.632 26.479 1.00 95.06 218 LEU A CA 1
ATOM 1668 C C . LEU A 1 218 ? -23.359 9.018 27.087 1.00 95.06 218 LEU A C 1
ATOM 1670 O O . LEU A 1 218 ? -22.633 9.148 28.076 1.00 95.06 218 LEU A O 1
ATOM 1674 N N . ARG A 1 219 ? -23.933 10.083 26.509 1.00 95.25 219 ARG A N 1
ATOM 1675 C CA . ARG A 1 219 ? -23.694 11.477 26.932 1.00 95.25 219 ARG A CA 1
ATOM 1676 C C . ARG A 1 219 ? -24.884 12.112 27.649 1.00 95.25 219 ARG A C 1
ATOM 1678 O O . ARG A 1 219 ? -24.904 13.333 27.831 1.00 95.25 219 ARG A O 1
ATOM 1685 N N . LYS A 1 220 ? -25.833 11.309 28.138 1.00 93.56 220 LYS A N 1
ATOM 1686 C CA . LYS A 1 220 ? -27.036 11.784 28.842 1.00 93.56 220 LYS A CA 1
ATOM 1687 C C . LYS A 1 220 ? -26.707 12.666 30.048 1.00 93.56 220 LYS A C 1
ATOM 1689 O O . LYS A 1 220 ? -27.348 13.689 30.267 1.00 93.56 220 LYS A O 1
ATOM 1694 N N . SER A 1 221 ? -25.657 12.319 30.794 1.00 93.75 221 SER A N 1
ATOM 1695 C CA . SER A 1 221 ? -25.173 13.094 31.949 1.00 93.75 221 SER A CA 1
ATOM 1696 C C . SER A 1 221 ? -24.645 14.488 31.587 1.00 93.75 221 SER A C 1
ATOM 1698 O O . SER A 1 221 ? -24.557 15.352 32.456 1.00 93.75 221 SER A O 1
ATOM 1700 N N . LYS A 1 222 ? -24.324 14.727 30.310 1.00 91.81 222 LYS A N 1
ATOM 1701 C CA . LYS A 1 222 ? -23.859 16.012 29.771 1.00 91.81 222 LYS A CA 1
ATOM 1702 C C . LYS A 1 222 ? -24.966 16.789 29.046 1.00 91.81 222 LYS A C 1
ATOM 1704 O O . LYS A 1 222 ? -24.663 17.754 28.355 1.00 91.81 222 LYS A O 1
ATOM 1709 N N . GLY A 1 223 ? -26.229 16.371 29.181 1.00 92.75 223 GLY A N 1
ATOM 1710 C CA . GLY A 1 223 ? -27.370 17.032 28.542 1.00 92.75 223 GLY A CA 1
ATOM 1711 C C . GLY A 1 223 ? -27.476 16.788 27.034 1.00 92.75 223 GLY A C 1
ATOM 1712 O O . GLY A 1 223 ? -28.047 17.618 26.333 1.00 92.75 223 GLY A O 1
ATOM 1713 N N . MET A 1 224 ? -26.917 15.683 26.525 1.00 95.88 224 MET A N 1
ATOM 1714 C CA . MET A 1 224 ? -27.015 15.340 25.104 1.00 95.88 224 MET A CA 1
ATOM 1715 C C . MET A 1 224 ? -28.476 15.130 24.682 1.00 95.88 224 MET A C 1
ATOM 1717 O O . MET A 1 224 ? -29.230 14.435 25.363 1.00 95.88 224 MET A O 1
ATOM 1721 N N . THR A 1 225 ? -28.859 15.719 23.549 1.00 96.12 225 THR A N 1
ATOM 1722 C CA . THR A 1 225 ? -30.191 15.589 22.936 1.00 96.12 225 THR A CA 1
AT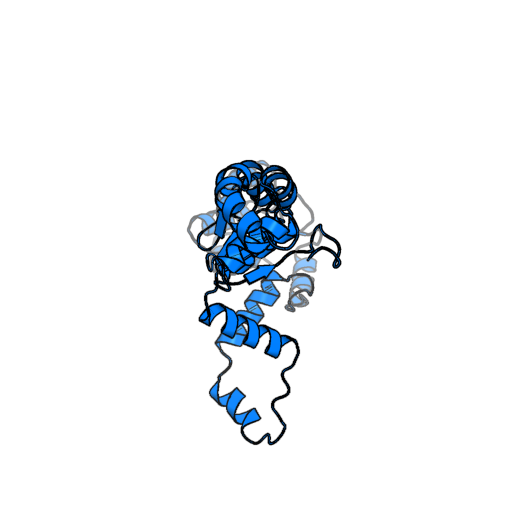OM 1723 C C . THR A 1 225 ? -30.047 15.058 21.515 1.00 96.12 225 THR A C 1
ATOM 1725 O O . THR A 1 225 ? -28.984 15.205 20.917 1.00 96.12 225 THR A O 1
ATOM 1728 N N . GLU A 1 226 ? -31.093 14.451 20.952 1.00 96.44 226 GLU A N 1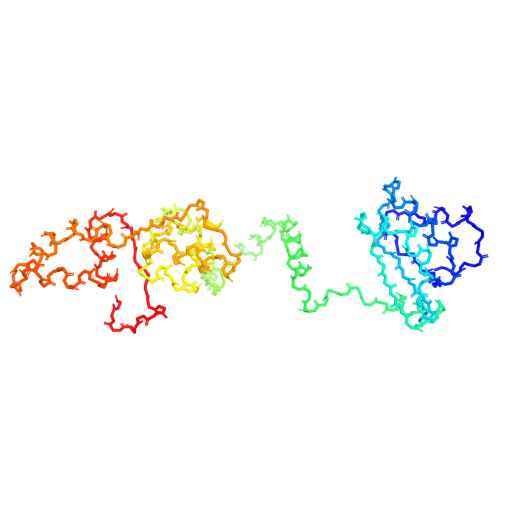
ATOM 1729 C CA . GLU A 1 226 ? -31.010 13.890 19.595 1.00 96.44 226 GLU A CA 1
ATOM 1730 C C . GLU A 1 226 ? -30.601 14.905 18.513 1.00 96.44 226 GLU A C 1
ATOM 1732 O O . GLU A 1 226 ? -29.778 14.540 17.679 1.00 96.44 226 GLU A O 1
ATOM 1737 N N . PRO A 1 227 ? -31.095 16.164 18.491 1.00 96.62 227 PRO A N 1
ATOM 1738 C CA . PRO A 1 227 ? -30.653 17.136 17.488 1.00 96.62 227 PRO A CA 1
ATOM 1739 C C . PRO A 1 227 ? -29.150 17.426 17.567 1.00 96.62 227 PRO A C 1
ATOM 1741 O O . PRO A 1 227 ? -28.478 17.447 16.543 1.00 96.62 227 PRO A O 1
ATOM 1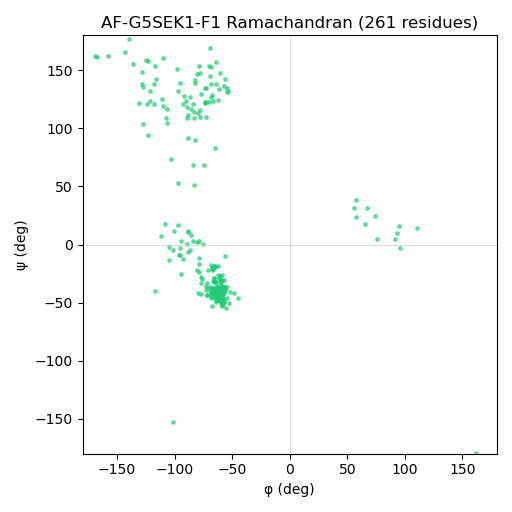744 N N . VAL A 1 228 ? -28.612 17.569 18.784 1.00 95.00 228 VAL A N 1
ATOM 1745 C CA . VAL A 1 228 ? -27.174 17.804 19.006 1.00 95.00 228 VAL A CA 1
ATOM 1746 C C . VAL A 1 228 ? -26.355 16.558 18.663 1.00 95.00 228 VAL A C 1
ATOM 1748 O O . VAL A 1 228 ? -25.264 16.665 18.115 1.00 95.00 228 VAL A O 1
ATOM 1751 N N . ALA A 1 229 ? -26.873 15.363 18.956 1.00 95.19 229 ALA A N 1
ATOM 1752 C CA . ALA A 1 229 ? -26.226 14.114 18.573 1.00 95.19 229 ALA A CA 1
ATOM 1753 C C . ALA A 1 229 ? -26.159 13.958 17.048 1.00 95.19 229 ALA A C 1
ATOM 1755 O O . ALA A 1 229 ? -25.117 13.562 16.534 1.00 95.19 229 ALA A O 1
ATOM 1756 N N . ARG A 1 230 ? -27.229 14.316 16.321 1.00 96.62 230 ARG A N 1
ATOM 1757 C CA . ARG A 1 230 ? -27.216 14.339 14.852 1.00 96.62 230 ARG A CA 1
ATOM 1758 C C . ARG A 1 230 ? -26.148 15.290 14.332 1.00 96.62 230 ARG A C 1
ATOM 1760 O O . ARG A 1 230 ? -25.353 14.844 13.522 1.00 96.62 230 ARG A O 1
ATOM 1767 N N . GLU A 1 231 ? -26.072 16.518 14.839 1.00 95.75 231 GLU A N 1
ATOM 1768 C CA . GLU A 1 231 ? -25.030 17.485 14.455 1.00 95.75 231 GLU A CA 1
ATOM 1769 C C . GLU A 1 231 ? -23.613 16.940 14.712 1.00 95.75 231 GLU A C 1
ATOM 1771 O O . GLU A 1 231 ? -22.766 16.972 13.827 1.00 95.75 231 GLU A O 1
ATOM 1776 N N . GLN A 1 232 ? -23.353 16.346 15.882 1.00 94.56 232 GLN A N 1
ATOM 1777 C CA . GLN A 1 232 ? -22.031 15.774 16.185 1.00 94.56 232 GLN A CA 1
ATOM 1778 C C . GLN A 1 232 ? -21.659 14.589 15.295 1.00 94.56 232 GLN A C 1
ATOM 1780 O O . GLN A 1 232 ? -20.483 14.394 15.008 1.00 94.56 232 GLN A O 1
ATOM 1785 N N . LEU A 1 233 ? -22.642 13.810 14.847 1.00 95.88 233 LEU A N 1
ATOM 1786 C CA . LEU A 1 233 ? -22.422 12.694 13.930 1.00 95.88 233 LEU A CA 1
ATOM 1787 C C . LEU A 1 233 ? -22.164 13.137 12.484 1.00 95.88 233 LEU A C 1
ATOM 1789 O O . LEU A 1 233 ? -22.002 12.276 11.627 1.00 95.88 233 LEU A O 1
ATOM 1793 N N . GLU A 1 234 ? -22.147 14.447 12.188 1.00 94.44 234 GLU A N 1
ATOM 1794 C CA . GLU A 1 234 ? -21.661 14.946 10.888 1.00 94.44 234 GLU A CA 1
ATOM 1795 C C . GLU A 1 234 ? -20.146 14.785 10.776 1.00 94.44 234 GLU A C 1
ATOM 1797 O O . GLU A 1 234 ? -19.612 14.720 9.673 1.00 94.44 234 GLU A O 1
ATOM 1802 N N . ASP A 1 235 ? -19.458 14.683 11.913 1.00 94.62 235 ASP A N 1
ATOM 1803 C CA . ASP A 1 235 ? -18.039 14.389 11.967 1.00 94.62 235 ASP A CA 1
ATOM 1804 C C . ASP A 1 235 ? -17.804 12.873 11.868 1.00 94.62 235 ASP A C 1
ATOM 1806 O O . ASP A 1 235 ? -18.139 12.100 12.775 1.00 94.62 235 ASP A O 1
ATOM 1810 N N . ASN A 1 236 ? -17.176 12.443 10.771 1.00 94.81 236 ASN A N 1
ATOM 1811 C CA . ASN A 1 236 ? -16.826 11.043 10.540 1.00 94.81 236 ASN A CA 1
ATOM 1812 C C . ASN A 1 236 ? -15.911 10.471 11.634 1.00 94.81 236 ASN A C 1
ATOM 1814 O O . ASN A 1 236 ? -15.924 9.261 11.864 1.00 94.81 236 ASN A O 1
ATOM 1818 N N . VAL A 1 237 ? -15.119 11.299 12.326 1.00 95.19 237 VAL A N 1
ATOM 1819 C CA . VAL A 1 237 ? -14.294 10.849 13.456 1.00 95.19 237 VAL A CA 1
ATOM 1820 C C . VAL A 1 237 ? -15.181 10.455 14.635 1.00 95.19 237 VAL A C 1
ATOM 1822 O O . VAL A 1 237 ? -14.951 9.420 15.264 1.00 95.19 237 VAL A O 1
ATOM 1825 N N . VAL A 1 238 ? -16.234 11.230 14.911 1.00 95.06 238 VAL A N 1
ATOM 1826 C CA . VAL A 1 238 ? -17.216 10.911 15.959 1.00 95.06 238 VAL A CA 1
ATOM 1827 C C . VAL A 1 238 ? -17.978 9.639 15.598 1.00 95.06 238 VAL A C 1
ATOM 1829 O O . VAL A 1 238 ? -18.115 8.755 16.445 1.00 95.06 238 VAL A O 1
ATOM 1832 N N . LEU A 1 239 ? -18.413 9.514 14.341 1.00 96.62 239 LEU A N 1
ATOM 1833 C CA . LEU A 1 239 ? -19.066 8.304 13.841 1.00 96.62 239 LEU A CA 1
ATOM 1834 C C . LEU A 1 239 ? -18.154 7.076 13.987 1.00 96.62 239 LEU A C 1
ATOM 1836 O O . LEU A 1 239 ? -18.543 6.098 14.622 1.00 96.62 239 LEU A O 1
ATOM 1840 N N . GLY A 1 240 ? -16.915 7.151 13.494 1.00 96.62 240 GLY A N 1
ATOM 1841 C CA . GLY A 1 240 ? -15.934 6.071 13.613 1.00 96.62 240 GLY A CA 1
ATOM 1842 C C . GLY A 1 240 ? -15.606 5.713 15.067 1.00 96.62 240 GLY A C 1
ATOM 1843 O O . GLY A 1 240 ? -15.372 4.548 15.381 1.00 96.62 240 GLY A O 1
ATOM 1844 N N . THR A 1 241 ? -15.644 6.687 15.980 1.00 95.94 241 THR A N 1
ATOM 1845 C CA . THR A 1 241 ? -15.465 6.440 17.419 1.00 95.94 241 THR A CA 1
ATOM 1846 C C . THR A 1 241 ? -16.625 5.635 18.004 1.00 95.94 241 THR A C 1
ATOM 1848 O O . THR A 1 241 ? -16.401 4.776 18.854 1.00 95.94 241 THR A O 1
ATOM 1851 N N . LEU A 1 242 ? -17.862 5.867 17.553 1.00 96.94 242 LEU A N 1
ATOM 1852 C CA . LEU A 1 242 ? -19.005 5.051 17.973 1.00 96.94 242 LEU A CA 1
ATOM 1853 C C . LEU A 1 242 ? -18.989 3.656 17.347 1.00 96.94 242 LEU A C 1
ATOM 1855 O O . LEU A 1 242 ? -19.332 2.706 18.041 1.00 96.94 242 LEU A O 1
ATOM 1859 N N . MET A 1 243 ? -18.530 3.509 16.100 1.00 97.38 243 MET A N 1
ATOM 1860 C CA . MET A 1 243 ? -18.299 2.185 15.501 1.00 97.38 243 MET A CA 1
ATOM 1861 C C . MET A 1 243 ? -17.301 1.367 16.334 1.00 97.38 243 MET A C 1
ATOM 1863 O O . MET A 1 243 ? -17.498 0.174 16.555 1.00 97.38 243 MET A O 1
ATOM 1867 N N . LEU A 1 244 ? -16.242 2.017 16.833 1.00 96.50 244 LEU A N 1
ATOM 1868 C CA . LEU A 1 244 ? -15.266 1.398 17.732 1.00 96.50 244 LEU A CA 1
ATOM 1869 C C . LEU A 1 244 ? -15.882 1.046 19.096 1.00 96.50 244 LEU A C 1
ATOM 1871 O O . LEU A 1 244 ? -15.610 -0.020 19.633 1.00 96.50 244 LEU A O 1
ATOM 1875 N N . GLU A 1 245 ? -16.719 1.922 19.658 1.00 96.50 245 GLU A N 1
ATOM 1876 C CA . GLU A 1 245 ? -17.414 1.677 20.933 1.00 96.50 245 GLU A CA 1
ATOM 1877 C C . GLU A 1 245 ? -18.399 0.506 20.859 1.00 96.50 245 GLU A C 1
ATOM 1879 O O . GLU A 1 245 ? -18.590 -0.193 21.850 1.00 96.50 245 GLU A O 1
ATOM 1884 N N . GLN A 1 246 ? -19.004 0.288 19.691 1.00 95.56 246 GLN A N 1
ATOM 1885 C CA . GLN A 1 246 ? -19.940 -0.806 19.434 1.00 95.56 246 GLN A CA 1
ATOM 1886 C C . GLN A 1 246 ? -19.259 -2.100 18.954 1.00 95.56 246 GLN A C 1
ATOM 1888 O O . GLN A 1 246 ? -19.956 -3.025 18.539 1.00 95.56 246 GLN A O 1
ATOM 1893 N N . ASP A 1 247 ? -17.923 -2.183 19.019 1.00 96.06 247 ASP A N 1
ATOM 1894 C CA . ASP A 1 247 ? -17.117 -3.333 18.578 1.00 96.06 247 ASP A CA 1
ATOM 1895 C C . ASP A 1 247 ? -17.314 -3.712 17.086 1.00 96.06 247 ASP A C 1
ATOM 1897 O O . ASP A 1 247 ? -17.058 -4.846 16.675 1.00 96.06 247 ASP A O 1
ATOM 1901 N N . GLU A 1 248 ? -17.751 -2.774 16.238 1.00 96.62 248 GLU A N 1
ATOM 1902 C CA . GLU A 1 248 ? -17.923 -2.998 14.789 1.00 96.62 248 GLU A CA 1
ATOM 1903 C C . GLU A 1 248 ? -16.589 -2.928 14.022 1.00 96.62 248 GLU A C 1
ATOM 1905 O O . GLU A 1 248 ? -16.424 -3.499 12.932 1.00 96.62 248 GLU A O 1
ATOM 1910 N N . VAL A 1 249 ? -15.621 -2.224 14.612 1.00 97.56 249 VAL A N 1
ATOM 1911 C CA . VAL A 1 249 ? -14.232 -2.102 14.165 1.00 97.56 249 VAL A CA 1
ATOM 1912 C C . VAL A 1 249 ? -13.297 -2.239 15.365 1.00 97.56 249 VAL A C 1
ATOM 1914 O O . VAL A 1 249 ? -13.681 -1.968 16.495 1.00 97.56 249 VAL A O 1
ATOM 1917 N N . ASP A 1 250 ? -12.052 -2.648 15.130 1.00 97.69 250 ASP A N 1
ATOM 1918 C CA . ASP A 1 250 ? -11.044 -2.863 16.175 1.00 97.69 250 ASP A CA 1
ATOM 1919 C C . ASP A 1 250 ? -10.108 -1.656 16.384 1.00 97.69 250 ASP A C 1
ATOM 1921 O O . ASP A 1 250 ? -9.281 -1.649 17.300 1.00 97.69 250 ASP A O 1
ATOM 1925 N N . GLY A 1 251 ? -10.167 -0.655 15.506 1.00 96.25 251 GLY A N 1
ATOM 1926 C CA . GLY A 1 251 ? -9.330 0.535 15.600 1.00 96.25 251 GLY A CA 1
ATOM 1927 C C . GLY A 1 251 ? -9.782 1.655 14.675 1.00 96.25 251 GLY A C 1
ATOM 1928 O O . GLY A 1 251 ? -10.498 1.418 13.705 1.00 96.25 251 GLY A O 1
ATOM 1929 N N . LEU A 1 252 ? -9.325 2.870 14.972 1.00 95.94 252 LEU A N 1
ATOM 1930 C CA . LEU A 1 252 ? -9.574 4.084 14.198 1.00 95.94 252 LEU A CA 1
ATOM 1931 C C . LEU A 1 252 ? -8.244 4.771 13.890 1.00 95.94 252 LEU A C 1
ATOM 1933 O O . LEU A 1 252 ? -7.396 4.907 14.773 1.00 95.94 252 LEU A O 1
ATOM 1937 N N . VAL A 1 253 ? -8.067 5.217 12.646 1.00 94.38 253 VAL A N 1
ATOM 1938 C CA . VAL A 1 253 ? -6.926 6.046 12.232 1.00 94.38 253 VAL A CA 1
ATOM 1939 C C . VAL A 1 253 ? -7.447 7.250 11.456 1.00 94.38 253 VAL A C 1
ATOM 1941 O O . VAL A 1 253 ? -8.115 7.089 10.441 1.00 94.38 253 VAL A O 1
ATOM 1944 N N . SER A 1 254 ? -7.127 8.453 11.930 1.00 88.50 254 SER A N 1
ATOM 1945 C CA . SER A 1 254 ? -7.519 9.735 11.329 1.00 88.50 254 SER A CA 1
ATOM 1946 C C . SER A 1 254 ? -6.345 10.730 11.387 1.00 88.50 254 SER A C 1
ATOM 1948 O O . SER A 1 254 ? -5.295 10.405 11.950 1.00 88.50 254 SER A O 1
ATOM 1950 N N . GLY A 1 255 ? -6.501 11.932 10.822 1.00 80.38 255 GLY A N 1
ATOM 1951 C CA . GLY A 1 255 ? -5.543 13.039 10.940 1.00 80.38 255 GLY A CA 1
ATOM 1952 C C . GLY A 1 255 ? -4.782 13.392 9.657 1.00 80.38 255 GLY A C 1
ATOM 1953 O O . GLY A 1 255 ? -3.774 14.100 9.712 1.00 80.38 255 GLY A O 1
ATOM 1954 N N . ALA A 1 256 ? -5.218 12.903 8.496 1.00 71.75 256 ALA A N 1
ATOM 1955 C CA . ALA A 1 256 ? -4.736 13.359 7.195 1.00 71.75 256 ALA A CA 1
ATOM 1956 C C . ALA A 1 256 ? -5.351 14.713 6.794 1.00 71.75 256 ALA A C 1
ATOM 1958 O O . ALA A 1 256 ? -4.688 15.477 6.081 1.00 71.75 256 ALA A O 1
ATOM 1959 N N . VAL A 1 257 ? -6.561 15.020 7.276 1.00 66.12 257 VAL A N 1
ATOM 1960 C CA . VAL A 1 257 ? -7.308 16.274 7.065 1.00 66.12 257 VAL A CA 1
ATOM 1961 C C . VAL A 1 257 ? -7.533 17.011 8.391 1.00 66.12 257 VAL A C 1
ATOM 1963 O O . VAL A 1 257 ? -7.390 18.235 8.447 1.00 66.12 257 VAL A O 1
ATOM 1966 N N . HIS A 1 258 ? -7.838 16.289 9.473 1.00 54.53 258 HIS A N 1
ATOM 1967 C CA . HIS A 1 258 ? -8.072 16.875 10.793 1.00 54.53 258 HIS A CA 1
ATOM 1968 C C . HIS A 1 258 ? -6.765 17.158 11.552 1.00 54.53 258 HIS A C 1
ATOM 1970 O O . HIS A 1 258 ? -5.804 16.391 11.515 1.00 54.53 258 HIS A O 1
ATOM 1976 N N . THR A 1 259 ? -6.711 18.283 12.270 1.00 40.44 259 THR A N 1
ATOM 1977 C CA . THR A 1 259 ? -5.577 18.600 13.150 1.00 40.44 259 THR A CA 1
ATOM 1978 C C . THR A 1 259 ? -5.574 17.668 14.366 1.00 40.44 259 THR A C 1
ATOM 1980 O O . THR A 1 259 ? -6.626 17.217 14.808 1.00 40.44 259 THR A O 1
ATOM 1983 N N . THR A 1 260 ? -4.398 17.424 14.957 1.00 47.81 260 THR A N 1
ATOM 1984 C CA . THR A 1 260 ? -4.175 16.489 16.087 1.00 47.81 260 THR A CA 1
ATOM 1985 C C . THR A 1 260 ? -5.041 16.763 17.332 1.00 47.81 260 THR A C 1
ATOM 1987 O O . THR A 1 260 ? -5.054 15.963 18.256 1.00 47.81 260 THR A O 1
ATOM 1990 N N . ALA A 1 261 ? -5.750 17.894 17.392 1.00 47.88 261 ALA A N 1
ATOM 1991 C CA . ALA A 1 261 ? -6.699 18.202 18.462 1.00 47.88 261 ALA A CA 1
ATOM 1992 C C . ALA A 1 261 ? -8.066 17.498 18.303 1.00 47.88 261 ALA A C 1
ATOM 1994 O O . ALA A 1 261 ? -8.809 17.434 19.280 1.00 47.88 261 ALA A O 1
ATOM 1995 N N . ASN A 1 262 ? -8.386 16.985 17.107 1.00 42.22 262 ASN A N 1
ATOM 1996 C CA . ASN A 1 262 ? -9.683 16.390 16.753 1.00 42.22 262 ASN A CA 1
ATOM 1997 C C . ASN A 1 262 ? -9.633 14.862 16.513 1.00 42.22 262 ASN A C 1
ATOM 1999 O O . ASN A 1 262 ? -10.631 14.296 16.081 1.00 42.22 262 ASN A O 1
ATOM 2003 N N . THR A 1 263 ? -8.502 14.199 16.775 1.00 44.03 263 THR A N 1
ATOM 2004 C CA . THR A 1 263 ? -8.300 12.734 16.677 1.00 44.03 263 THR A CA 1
ATOM 2005 C C . THR A 1 263 ? -7.983 12.138 18.034 1.00 44.03 263 THR A C 1
ATOM 2007 O O . THR A 1 263 ? -8.546 11.076 18.366 1.00 44.03 263 THR A O 1
#

Solvent-accessible surface area (backbone atoms only — not comparable to full-atom values): 15002 Å² total; per-residue (Å²): 129,92,76,99,64,60,69,81,71,52,57,82,65,72,40,70,64,32,74,46,71,44,51,35,88,41,61,71,60,54,52,51,51,28,51,44,40,68,72,68,41,52,45,54,28,39,39,29,17,53,59,54,78,59,54,69,70,57,49,62,70,36,46,67,26,46,73,73,67,43,44,75,47,78,39,69,43,42,65,67,60,46,54,55,51,59,74,70,53,78,83,70,80,59,94,81,43,56,69,60,52,49,52,52,50,53,55,52,57,77,70,57,58,62,68,61,57,47,59,76,48,71,82,60,86,66,78,89,73,66,49,75,68,55,44,52,51,54,51,47,54,52,36,32,74,63,57,41,36,34,33,28,38,55,24,59,39,66,67,51,41,52,50,41,39,54,32,16,77,66,48,33,30,34,29,34,30,30,34,58,64,70,58,30,53,52,40,28,57,75,70,75,47,72,90,51,78,43,57,46,79,42,44,55,87,79,52,45,72,77,48,27,66,54,52,21,61,78,34,43,94,76,70,47,40,61,73,59,32,51,60,53,46,70,37,41,57,53,43,47,50,50,37,39,73,69,67,77,27,77,41,76,55,74,56,92,85,50,58,86,91,76,109

Sequence (263 aa):
MQDARSIPHMLEHFRAGSLLVTSADRPDVLVAACLAAMNGVEIGALLLTGGYEMDARISKLCERAFATGLPVFMVNTNTWQTSLSLQSFNLEVPVDDHERIEKVQEYVANYVNAEWIESLTATSERSRRLSPPAFRYQLTELARKAGKRVVLPEGDEPRTVKAAAICAERGIATCVLLGNPDEINRVAASQGVELGAGIEIVDPEVVRESYVARLVELRKSKGMTEPVAREQLEDNVVLGTLMLEQDEVDGLVSGAVHTTANT

Foldseek 3Di:
DDDPDDPVVVVVQQAAAAEAEDALPCLVVLLSNLVCLVVPHNHNEYEHEQPDHHDPVSCVNSVVSVVSVHHYHYDNHHRVVVVVCVVVDDPDDDPPPVVVVVVVVVVVVVPDDPVVVVVVCVPDPDDPDQDPVRVVVVLQVVQLVVQFEEEELPLLDLVNLVVQQVCQVSSRYQYEREADPVSNVVSCVVSVGDDDPSYHYDYLVVCQLVCLVVVCVVCVVVVDDSVVSSVVSVRSLSVSVSCCVVVVGVYYDYDPPDPPVSD

Radius of gyration: 30.48 Å; Cα contacts (8 Å, |Δi|>4): 344; chains: 1; bounding box: 65×40×78 Å

Nearest PDB structures (foldseek):
  7t88-assembly1_A-2  TM=9.908E-01  e=1.478E-19  Escherichia coli str. K-12 substr. MG1655
  1td9-assembly2_D  TM=8.965E-01  e=6.498E-09  Bacillus subtilis
  1vmi-assembly1_A-2  TM=8.159E-01  e=1.029E-07  Escherichia coli
  1r5j-assembly1_A  TM=8.608E-01  e=5.656E-07  Streptococcus pyogenes
  4e4r-assembly1_A-2  TM=8.681E-01  e=1.536E-06  Staphylococcus aureus subsp. aureus MRSA252

InterPro domains:
  IPR002505 Phosphate acetyl/butaryl transferase [PF01515] (135-263)
  IPR010766 DRTGG [PF07085] (4-87)
  IPR028979 HPr(Ser) kinase/phosphorylase-like, N-terminal domain superfamily [G3DSA:3.40.1390.20] (2-109)
  IPR028979 HPr(Ser) kinase/phosphorylase-like, N-terminal domain superfamily [SSF75138] (4-97)
  IPR042113 Phosphate acetyltransferase, domain 1 [G3DSA:3.40.50.10950] (133-263)
  IPR050500 Phosphate Acetyltransferase/Butyryltransferase [PTHR43356] (4-263)

Secondary structure (DSSP, 8-state):
------HHHHHTT--TT-EEEEETT-HHHHHHHHHHHHTT----EEEEESSPPPPHHHHHHHHHHHHTT--EEE-SS-HHHHHHHHHT---SPPTT-HHHHHHHHHHHHHHS-HHHHHHHHTT--S-----HHHHHHHHHHHHHHHT-EEEES-TTSHHHHHHHHHHHHTTS-EEEEES-HHHHHHHHHHHT----TTEEEE-HHHHHHHHHHHHHHHTGGGT--HHHHHHHTTSHHHHHHHHHHTTS-SEE---SSS-TT--

pLDDT: mean 88.2, std 11.19, range [40.44, 98.06]

Mean predicted aligned error: 13.94 Å

Organism: NCBI:txid913086